Protein AF-A0AAW2MWG1-F1 (afdb_monomer_lite)

pLDDT: mean 70.39, std 18.16, range [27.97, 93.31]

Foldseek 3Di:
DDDDDDDDDDDDDDDPPPPDPPDPDVVNVVVVVVVVVVVCVVVVVVVVVVVVVVVVVVVVVVVVVVVVVLVPVVPDDPDDVPPQPKDKDWPAAWDPDADAQDKTAGPVRHFIKIFIARPVVRDGQQDDPQQWDKDFDFDFDPCLCDPVGPPDDPVSRVVRGDDDDPPDDDQKPDDRMDTHHRGMDGDDMIRGHDPDDDDPDDDDDDDDD

Secondary structure (DSSP, 8-state):
-------------------------HHHHHHHHHHHHHHHHHHHHHHHHHHHHHHHHHHHHHHHHHHHHHHHHS-S---------EEEEESSPBPSS--TTSEE-BGGGBPEEEEEEETTTTEE--SSGGGG-EEE---B-TTTTTTTTT---HHHHHHHB-PPPTT---SEES--EEE-BTTEEEE--EEE-----------------

Radius of gyration: 39.5 Å; chains: 1; bounding box: 108×41×131 Å

Sequence (209 aa):
MSQKRQQQEEGTPPLDDKRSRKSPCFSSTVLDVMTLQRLQNLVNPVLEPLIRRVVKEEMDLALRKYIISMKRNCGKDIQPPESRSLKLQFSNAISLPVFTGTRIEGEGCTSMEVALVDIPTGQVVSSGLGSSCKVEIVVLEGDFDGDDGDNWTLEEFRNNIVREREGKKPLLTGDAIFILKDGKEWWVMFHLRITQAGQEAVHSGWGLG

Structure (mmCIF, N/CA/C/O backbone):
data_AF-A0AAW2MWG1-F1
#
_entry.id   AF-A0AAW2MWG1-F1
#
loop_
_atom_site.group_PDB
_atom_site.id
_atom_site.type_symbol
_atom_site.label_atom_id
_atom_site.label_alt_id
_atom_site.label_comp_id
_atom_site.label_asym_id
_atom_site.label_entity_id
_atom_site.label_seq_id
_atom_site.pdbx_PDB_ins_code
_atom_site.Cartn_x
_atom_site.Cartn_y
_atom_site.Cartn_z
_atom_site.occupancy
_atom_site.B_iso_or_equiv
_atom_site.auth_seq_id
_atom_site.auth_comp_id
_atom_site.auth_asym_id
_atom_site.auth_atom_id
_atom_site.pdbx_PDB_model_num
ATOM 1 N N . MET A 1 1 ? 45.312 -22.770 113.306 1.00 35.50 1 MET A N 1
ATOM 2 C CA . MET A 1 1 ? 46.529 -22.096 112.792 1.00 35.50 1 MET A CA 1
ATOM 3 C C . MET A 1 1 ? 46.180 -20.654 112.445 1.00 35.50 1 MET A C 1
ATOM 5 O O . MET A 1 1 ? 44.999 -20.368 112.291 1.00 35.50 1 MET A O 1
ATOM 9 N N . SER A 1 2 ? 47.167 -19.759 112.380 1.00 44.72 2 SER A N 1
ATOM 10 C CA . SER A 1 2 ? 46.966 -18.299 112.332 1.00 44.72 2 SER A CA 1
ATOM 11 C C . SER A 1 2 ? 47.528 -17.684 111.050 1.00 44.72 2 SER A C 1
ATOM 13 O O . SER A 1 2 ? 48.623 -18.073 110.670 1.0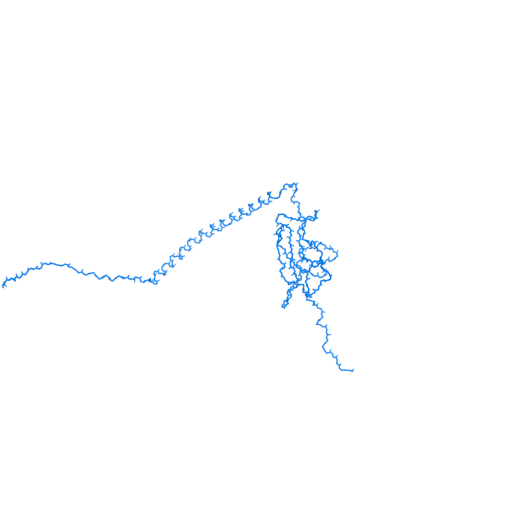0 44.72 2 SER A O 1
ATOM 15 N N . GLN A 1 3 ? 46.827 -16.701 110.464 1.00 44.12 3 GLN A N 1
ATOM 16 C CA . GLN A 1 3 ? 47.272 -15.628 109.532 1.00 44.12 3 GLN A CA 1
ATOM 17 C C . GLN A 1 3 ? 45.987 -14.978 108.953 1.00 44.12 3 GLN A C 1
ATOM 19 O O . GLN A 1 3 ? 45.075 -15.718 108.609 1.00 44.12 3 GLN A O 1
ATOM 24 N N . LYS A 1 4 ? 45.703 -13.664 108.884 1.00 42.69 4 LYS A N 1
ATOM 25 C CA . LYS A 1 4 ? 46.388 -12.357 109.077 1.00 42.69 4 LYS A CA 1
ATOM 26 C C . LYS A 1 4 ? 46.740 -11.569 107.787 1.00 42.69 4 LYS A C 1
ATOM 28 O O . LYS A 1 4 ? 47.898 -11.526 107.406 1.00 42.69 4 LYS A O 1
ATOM 33 N N . ARG A 1 5 ? 45.737 -10.792 107.321 1.00 43.16 5 ARG A N 1
ATOM 34 C CA . ARG A 1 5 ? 45.775 -9.404 106.764 1.00 43.16 5 ARG A CA 1
ATOM 35 C C . ARG A 1 5 ? 46.474 -9.074 105.415 1.00 43.16 5 ARG A C 1
ATOM 37 O O . ARG A 1 5 ? 47.663 -9.303 105.280 1.00 43.16 5 ARG A O 1
ATOM 44 N N . GLN A 1 6 ? 45.753 -8.246 104.624 1.00 45.44 6 GLN A N 1
ATOM 45 C CA . GLN A 1 6 ? 46.226 -7.121 103.762 1.00 45.44 6 GLN A CA 1
ATOM 46 C C . GLN A 1 6 ? 46.963 -7.481 102.435 1.00 45.44 6 GLN A C 1
ATOM 48 O O . GLN A 1 6 ? 47.622 -8.507 102.385 1.00 45.44 6 GLN A O 1
ATOM 53 N N . GLN A 1 7 ? 46.895 -6.709 101.326 1.00 40.97 7 GLN A N 1
ATOM 54 C CA . GLN A 1 7 ? 46.114 -5.490 100.981 1.00 40.97 7 GLN A CA 1
ATOM 55 C C . GLN A 1 7 ? 45.951 -5.276 99.442 1.00 40.97 7 GLN A C 1
ATOM 57 O O . GLN A 1 7 ? 46.549 -6.016 98.674 1.00 40.97 7 GLN A O 1
ATOM 62 N N . GLN A 1 8 ? 45.131 -4.266 99.078 1.00 38.12 8 GLN A N 1
ATOM 63 C CA . GLN A 1 8 ? 45.042 -3.357 97.890 1.00 38.12 8 GLN A CA 1
ATOM 64 C C . GLN A 1 8 ? 46.108 -3.423 96.762 1.00 38.12 8 GLN A C 1
ATOM 66 O O . GLN A 1 8 ? 47.226 -3.861 97.005 1.00 38.12 8 GLN A O 1
ATOM 71 N N . GLU A 1 9 ? 45.896 -2.939 95.522 1.00 39.66 9 GLU A N 1
ATOM 72 C CA . GLU A 1 9 ? 44.872 -2.072 94.846 1.00 39.66 9 GLU A CA 1
ATOM 73 C C . GLU A 1 9 ? 44.624 -2.651 93.405 1.00 39.66 9 GLU A C 1
ATOM 75 O O . GLU A 1 9 ? 45.158 -3.725 93.137 1.00 39.66 9 GLU A O 1
ATOM 80 N N . GLU A 1 10 ? 43.912 -2.148 92.375 1.00 33.28 10 GLU A N 1
ATOM 81 C CA . GLU A 1 10 ? 43.038 -1.003 91.967 1.00 33.28 10 GLU A CA 1
ATOM 82 C C . GLU A 1 10 ? 42.175 -1.540 90.775 1.00 33.28 10 GLU A C 1
ATOM 84 O O . GLU A 1 10 ? 42.267 -2.733 90.466 1.00 33.28 10 GLU A O 1
ATOM 89 N N . GLY A 1 11 ? 41.426 -0.719 90.019 1.00 32.09 11 GLY A N 1
ATOM 90 C CA . GLY A 1 11 ? 41.465 -0.905 88.557 1.00 32.09 11 GLY A CA 1
ATOM 91 C C . GLY A 1 11 ? 40.453 -0.248 87.602 1.00 32.09 11 GLY A C 1
ATOM 92 O O . GLY A 1 11 ? 40.403 -0.734 86.477 1.00 32.09 11 GLY A O 1
ATOM 93 N N . THR A 1 12 ? 39.706 0.819 87.938 1.00 38.06 12 THR A N 1
ATOM 94 C CA . THR A 1 12 ? 38.877 1.602 86.956 1.00 38.06 12 THR A CA 1
ATOM 95 C C . THR A 1 12 ? 37.657 0.853 86.283 1.00 38.06 12 THR A C 1
ATOM 97 O O . THR A 1 12 ? 37.633 -0.375 86.263 1.00 38.06 12 THR A O 1
ATOM 100 N N . PRO A 1 13 ? 36.568 1.522 85.790 1.00 49.59 13 PRO A N 1
ATOM 101 C CA . PRO A 1 13 ? 35.272 0.857 85.493 1.00 49.59 13 PRO A CA 1
ATOM 102 C C . PRO A 1 13 ? 34.840 0.833 83.983 1.00 49.59 13 PRO A C 1
ATOM 104 O O . PRO A 1 13 ? 35.701 0.708 83.117 1.00 49.59 13 PRO A O 1
ATOM 107 N N . PRO A 1 14 ? 33.532 0.772 83.621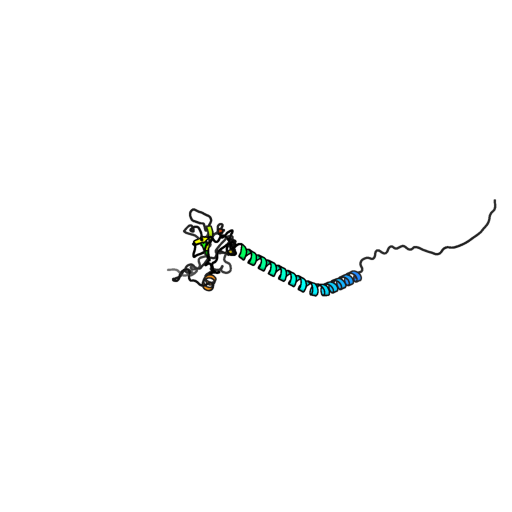 1.00 47.66 14 PRO A N 1
ATOM 108 C CA . PRO A 1 14 ? 32.886 -0.396 83.012 1.00 47.66 14 PRO A CA 1
ATOM 109 C C . PRO A 1 14 ? 32.715 -0.354 81.473 1.00 47.66 14 PRO A C 1
ATOM 111 O O . PRO A 1 14 ? 32.608 0.708 80.863 1.00 47.66 14 PRO A O 1
ATOM 114 N N . LEU A 1 15 ? 32.537 -1.530 80.853 1.00 39.16 15 LEU A N 1
ATOM 115 C CA . LEU A 1 15 ? 32.159 -1.677 79.437 1.00 39.16 15 LEU A CA 1
ATOM 116 C C . LEU A 1 15 ? 30.632 -1.852 79.263 1.00 39.16 15 LEU A C 1
ATOM 118 O O . LEU A 1 15 ? 30.125 -2.973 79.284 1.00 39.16 15 LEU A O 1
ATOM 122 N N . ASP A 1 16 ? 29.892 -0.753 79.063 1.00 48.72 16 ASP A N 1
ATOM 123 C CA . ASP A 1 16 ? 28.459 -0.774 78.686 1.00 48.72 16 ASP A CA 1
ATOM 124 C C . ASP A 1 16 ? 28.299 -0.904 77.157 1.00 48.72 16 ASP A C 1
ATOM 126 O O . ASP A 1 16 ? 27.984 0.064 76.461 1.00 48.72 16 ASP A O 1
ATOM 130 N N . ASP A 1 17 ? 28.547 -2.101 76.608 1.00 45.56 17 ASP A N 1
ATOM 131 C CA . ASP A 1 17 ? 28.474 -2.367 75.158 1.00 45.56 17 ASP A CA 1
ATOM 132 C C . ASP A 1 17 ? 27.023 -2.522 74.649 1.00 45.56 17 ASP A C 1
ATOM 134 O O . ASP A 1 17 ? 26.598 -3.545 74.095 1.00 45.56 17 ASP A O 1
ATOM 138 N N . LYS A 1 18 ? 26.219 -1.467 74.829 1.00 49.25 18 LYS A N 1
ATOM 139 C CA . LYS A 1 18 ? 24.928 -1.321 74.145 1.00 49.25 18 LYS A CA 1
ATOM 140 C C . LYS A 1 18 ? 25.160 -1.017 72.671 1.00 49.25 18 LYS A C 1
ATOM 142 O O . LYS A 1 18 ? 25.077 0.131 72.227 1.00 49.25 18 LYS A O 1
ATOM 147 N N . ARG A 1 19 ? 25.378 -2.087 71.903 1.00 52.12 19 ARG A N 1
ATOM 148 C CA . ARG A 1 19 ? 25.461 -2.122 70.436 1.00 52.12 19 ARG A CA 1
ATOM 149 C C . ARG A 1 19 ? 24.258 -1.433 69.778 1.00 52.12 19 ARG A C 1
ATOM 151 O O . ARG A 1 19 ? 23.264 -2.072 69.422 1.00 52.12 19 ARG A O 1
ATOM 158 N N . SER A 1 20 ? 24.355 -0.116 69.610 1.00 50.31 20 SER A N 1
ATOM 159 C CA . SER A 1 20 ? 23.287 0.727 69.079 1.00 50.31 20 SER A CA 1
ATOM 160 C C . SER A 1 20 ? 23.031 0.398 67.609 1.00 50.31 20 SER A C 1
ATOM 162 O O . SER A 1 20 ? 23.693 0.889 66.694 1.00 50.31 20 SER A O 1
ATOM 164 N N . ARG A 1 21 ? 22.024 -0.450 67.372 1.00 55.84 21 ARG A N 1
ATOM 165 C CA . ARG A 1 21 ? 21.414 -0.627 66.052 1.00 55.84 21 ARG A CA 1
ATOM 166 C C . ARG A 1 21 ? 20.760 0.699 65.676 1.00 55.84 21 ARG A C 1
ATOM 168 O O . ARG A 1 21 ? 19.605 0.935 66.018 1.00 55.84 21 ARG A O 1
ATOM 175 N N . LYS A 1 22 ? 21.519 1.574 65.014 1.00 51.06 22 LYS A N 1
ATOM 176 C CA . LYS A 1 22 ? 21.018 2.825 64.444 1.00 51.06 22 LYS A CA 1
ATOM 177 C C . LYS A 1 22 ? 19.965 2.474 63.394 1.00 51.06 22 LYS A C 1
ATOM 179 O O . LYS A 1 22 ? 20.298 2.187 62.248 1.00 51.06 22 LYS A O 1
ATOM 184 N N . SER A 1 23 ? 18.699 2.463 63.804 1.00 59.06 23 SER A N 1
ATOM 185 C CA . SER A 1 23 ? 17.569 2.515 62.882 1.00 59.06 23 SER A CA 1
ATOM 186 C C . SER A 1 23 ? 17.781 3.700 61.936 1.00 59.06 23 SER A C 1
ATOM 188 O O . SER A 1 23 ? 18.170 4.764 62.433 1.00 59.06 23 SER A O 1
ATOM 190 N N . PRO A 1 24 ? 17.539 3.563 60.619 1.00 53.94 24 PRO A N 1
ATOM 191 C CA . PRO A 1 24 ? 17.615 4.691 59.701 1.00 53.94 24 PRO A CA 1
ATOM 192 C C . PRO A 1 24 ? 16.720 5.820 60.212 1.00 53.94 24 PRO A C 1
ATOM 194 O O . PRO A 1 24 ? 15.498 5.695 60.247 1.00 53.94 24 PRO A O 1
ATOM 197 N N . CYS A 1 25 ? 17.334 6.903 60.687 1.00 58.91 25 CYS A N 1
ATOM 198 C CA . CYS A 1 25 ? 16.577 8.079 61.076 1.00 58.91 25 CYS A CA 1
ATOM 199 C C . CYS A 1 25 ? 15.972 8.670 59.804 1.00 58.91 25 CYS A C 1
ATOM 201 O O . CYS A 1 25 ? 16.682 8.799 58.805 1.00 58.91 25 CYS A O 1
ATOM 203 N N . PHE A 1 26 ? 14.706 9.089 59.849 1.00 59.12 26 PHE A N 1
ATOM 204 C CA . PHE A 1 26 ? 14.056 9.751 58.716 1.00 59.12 26 PHE A CA 1
ATOM 205 C C . PHE A 1 26 ? 14.875 10.945 58.194 1.00 59.12 26 PHE A C 1
ATOM 207 O O . PHE A 1 26 ? 14.886 11.186 56.992 1.00 59.12 26 PHE A O 1
ATOM 214 N N . SER A 1 27 ? 15.638 11.638 59.053 1.00 62.84 27 SER A N 1
ATOM 215 C CA . SER A 1 27 ? 16.554 12.700 58.616 1.00 62.84 27 SER A CA 1
ATOM 216 C C . SER A 1 27 ? 17.700 12.208 57.725 1.00 62.84 27 SER A C 1
ATOM 218 O O . SER A 1 27 ? 18.078 12.937 56.818 1.00 62.84 27 SER A O 1
ATOM 220 N N . SER A 1 28 ? 18.223 10.990 57.923 1.00 68.81 28 SER A N 1
ATOM 221 C CA . SER A 1 28 ? 19.227 10.401 57.022 1.00 68.81 28 SER A CA 1
ATOM 222 C C . SER A 1 28 ? 18.607 10.173 55.653 1.00 68.81 28 SER A C 1
ATOM 224 O O . SER A 1 28 ? 19.057 10.761 54.682 1.00 68.81 28 SER A O 1
ATOM 226 N N . THR A 1 29 ? 17.495 9.434 55.588 1.00 69.56 29 THR A N 1
ATOM 227 C CA . THR A 1 29 ? 16.820 9.128 54.319 1.00 69.56 29 THR A CA 1
ATOM 228 C C . THR A 1 29 ? 16.370 10.391 53.579 1.00 69.56 29 THR A C 1
ATOM 230 O O . THR A 1 29 ? 16.470 10.447 52.358 1.00 69.56 29 THR A O 1
ATOM 233 N N . VAL A 1 30 ? 15.927 11.434 54.291 1.00 71.75 30 VAL A N 1
ATOM 234 C CA . VAL A 1 30 ? 15.599 12.734 53.682 1.00 71.75 30 VAL A CA 1
ATOM 235 C C . VAL A 1 30 ? 16.853 13.447 53.159 1.00 71.75 30 VAL A C 1
ATOM 237 O O . VAL A 1 30 ? 16.817 13.959 52.044 1.00 71.75 30 VAL A O 1
ATOM 240 N N . LEU A 1 31 ? 17.974 13.449 53.890 1.00 77.75 31 LEU A N 1
ATOM 241 C CA . LEU A 1 31 ? 19.247 13.999 53.396 1.00 77.75 31 LEU A CA 1
ATOM 242 C C . LEU A 1 31 ? 19.785 13.216 52.185 1.00 77.75 31 LEU A C 1
ATOM 244 O O . LEU A 1 31 ? 20.267 13.825 51.228 1.00 77.75 31 LEU A O 1
ATOM 248 N N . ASP A 1 32 ? 19.650 11.891 52.185 1.00 74.62 32 ASP A N 1
ATOM 249 C CA . ASP A 1 32 ? 20.035 11.011 51.078 1.00 74.62 32 ASP A CA 1
ATOM 250 C C . ASP A 1 32 ? 19.161 11.279 49.835 1.00 74.62 32 ASP A C 1
ATOM 252 O O . ASP A 1 32 ? 19.679 11.450 48.733 1.00 74.62 32 ASP A O 1
ATOM 256 N N . VAL A 1 33 ? 17.843 11.452 49.996 1.00 74.81 33 VAL A N 1
ATOM 257 C CA . VAL A 1 33 ? 16.944 11.875 48.902 1.00 74.81 33 VAL A CA 1
ATOM 258 C C . VAL A 1 33 ? 17.286 13.284 48.404 1.00 74.81 33 VAL A C 1
ATOM 260 O O . VAL A 1 33 ? 17.373 13.499 47.196 1.00 74.81 33 VAL A O 1
ATOM 263 N N . MET A 1 34 ? 17.548 14.245 49.296 1.00 71.94 34 MET A N 1
ATOM 264 C CA . MET A 1 34 ? 17.914 15.615 48.904 1.00 71.94 34 MET A CA 1
ATOM 265 C C . MET A 1 34 ? 19.280 15.688 48.204 1.00 71.94 34 MET A C 1
ATOM 267 O O . MET A 1 34 ? 19.475 16.540 47.335 1.00 71.94 34 MET A O 1
ATOM 271 N N . THR A 1 35 ? 20.232 14.815 48.544 1.00 77.94 35 THR A N 1
ATOM 272 C CA . THR A 1 35 ? 21.527 14.729 47.847 1.00 77.94 35 THR A CA 1
ATOM 273 C C . THR A 1 35 ? 21.408 13.996 46.514 1.00 77.94 35 THR A C 1
ATOM 275 O O . THR A 1 35 ? 21.921 14.505 45.519 1.00 77.94 35 THR A O 1
ATOM 278 N N . LEU A 1 36 ? 20.649 12.898 46.435 1.00 75.38 36 LEU A N 1
ATOM 279 C CA . LEU A 1 36 ? 20.320 12.233 45.167 1.00 75.38 36 LEU A CA 1
ATOM 280 C C . LEU A 1 36 ? 19.594 13.172 44.195 1.00 75.38 36 LEU A C 1
ATOM 282 O O . LEU A 1 36 ? 19.956 13.227 43.023 1.00 75.38 36 LEU A O 1
ATOM 286 N N . GLN A 1 37 ? 18.631 13.965 44.668 1.00 75.81 37 GLN A N 1
ATOM 287 C CA . GLN A 1 37 ? 17.901 14.913 43.822 1.00 75.81 37 GLN A CA 1
ATOM 288 C C . GLN A 1 37 ? 18.784 16.095 43.376 1.00 75.81 37 GLN A C 1
ATOM 290 O O . GLN A 1 37 ? 18.673 16.554 42.240 1.00 75.81 37 GLN A O 1
ATOM 295 N N . ARG A 1 38 ? 19.737 16.544 44.210 1.00 72.44 38 ARG A N 1
ATOM 296 C CA . ARG A 1 38 ? 20.795 17.484 43.782 1.00 72.44 38 ARG A CA 1
ATOM 297 C C . ARG A 1 38 ? 21.697 16.875 42.706 1.00 72.44 38 ARG A C 1
ATOM 299 O O . ARG A 1 38 ? 22.005 17.558 41.736 1.00 72.44 38 ARG A O 1
ATOM 306 N N . LEU A 1 39 ? 22.091 15.608 42.848 1.00 75.06 39 LEU A N 1
ATOM 307 C CA . LEU A 1 39 ? 22.904 14.910 41.849 1.00 75.06 39 LEU A CA 1
ATOM 308 C C . LEU A 1 39 ? 22.140 14.719 40.533 1.00 75.06 39 LEU A C 1
ATOM 310 O O . LEU A 1 39 ? 22.693 15.027 39.484 1.00 75.06 39 LEU A O 1
ATOM 314 N N . GLN A 1 40 ? 20.863 14.327 40.565 1.00 72.81 40 GLN A N 1
ATOM 315 C CA . GLN A 1 40 ? 20.004 14.281 39.373 1.00 72.81 40 GLN A CA 1
ATOM 316 C C . GLN A 1 40 ? 19.929 15.648 38.677 1.00 72.81 40 GLN A C 1
ATOM 318 O O . GLN A 1 40 ? 20.148 15.731 37.471 1.00 72.81 40 GLN A O 1
ATOM 323 N N . ASN A 1 41 ? 19.722 16.733 39.429 1.00 74.00 41 ASN A N 1
ATOM 324 C CA . ASN A 1 41 ? 19.667 18.092 38.877 1.00 74.00 41 ASN A CA 1
ATOM 325 C C . ASN A 1 41 ? 21.002 18.586 38.281 1.00 74.00 41 ASN A C 1
ATOM 327 O O . ASN A 1 41 ? 20.988 19.527 37.492 1.00 74.00 41 ASN A O 1
ATOM 331 N N . LEU A 1 42 ? 22.140 17.973 38.628 1.00 71.50 42 LEU A N 1
ATOM 332 C CA . LEU A 1 42 ? 23.459 18.275 38.050 1.00 71.50 42 LEU A CA 1
ATOM 333 C C . LEU A 1 42 ? 23.823 17.341 36.886 1.00 71.50 42 LEU A C 1
ATOM 335 O O . LEU A 1 42 ? 24.437 17.772 35.914 1.00 71.50 42 LEU A O 1
ATOM 339 N N . VAL A 1 43 ? 23.443 16.066 36.974 1.00 72.00 43 VAL A N 1
ATOM 340 C CA . VAL A 1 43 ? 23.798 15.019 36.005 1.00 72.00 43 VAL A CA 1
ATOM 341 C C . VAL A 1 43 ? 22.861 15.033 34.796 1.00 72.00 43 VAL A C 1
ATOM 343 O O . VAL A 1 43 ? 23.335 14.941 33.666 1.00 72.00 43 VAL A O 1
ATOM 346 N N . ASN A 1 44 ? 21.552 15.216 34.994 1.00 71.62 44 ASN A N 1
ATOM 347 C CA . ASN A 1 44 ? 20.568 15.246 33.906 1.00 71.62 44 ASN A CA 1
ATOM 348 C C . ASN A 1 44 ? 20.869 16.313 32.827 1.00 71.62 44 ASN A C 1
ATOM 350 O O . ASN A 1 44 ? 20.914 15.933 31.658 1.00 71.62 44 ASN A O 1
ATOM 354 N N . PRO A 1 45 ? 21.146 17.600 33.146 1.00 80.06 45 PRO A N 1
ATOM 355 C CA . PRO A 1 45 ? 21.450 18.609 32.122 1.00 80.06 45 PRO A CA 1
ATOM 356 C C . PRO A 1 45 ? 22.809 18.415 31.427 1.00 80.06 45 PRO A C 1
ATOM 358 O O . PRO A 1 45 ? 23.078 19.086 30.434 1.00 80.06 45 PRO A O 1
ATOM 361 N N . VAL A 1 46 ? 23.666 17.511 31.916 1.00 77.69 46 VAL A N 1
ATOM 362 C CA . VAL A 1 46 ? 24.920 17.124 31.246 1.00 77.69 46 VAL A CA 1
ATOM 363 C C . VAL A 1 46 ? 24.711 15.875 30.387 1.00 77.69 46 VAL A C 1
ATOM 365 O O . VAL A 1 46 ? 25.196 15.821 29.258 1.00 77.69 46 VAL A O 1
ATOM 368 N N . LEU A 1 47 ? 23.960 14.884 30.877 1.00 75.81 47 LEU A N 1
ATOM 369 C CA . LEU A 1 47 ? 23.694 13.648 30.140 1.00 75.81 47 LEU A CA 1
ATOM 370 C C . LEU A 1 47 ? 22.639 13.808 29.039 1.00 75.81 47 LEU A C 1
ATOM 372 O O . LEU A 1 47 ? 22.824 13.215 27.982 1.00 75.81 47 LEU A O 1
ATOM 376 N N . GLU A 1 48 ? 21.572 14.596 29.221 1.00 81.75 48 GLU A N 1
ATOM 377 C CA . GLU A 1 48 ? 20.530 14.755 28.188 1.00 81.75 48 GLU A CA 1
ATOM 378 C C . GLU A 1 48 ? 21.105 15.299 26.865 1.00 81.75 48 GLU A C 1
ATOM 380 O O . GLU A 1 48 ? 20.892 14.649 25.838 1.00 81.75 48 GLU A O 1
ATOM 385 N N . PRO A 1 49 ? 21.918 16.380 26.835 1.00 82.44 49 PRO A N 1
ATOM 386 C CA . PRO A 1 49 ? 22.520 16.853 25.589 1.00 82.44 49 PRO A CA 1
ATOM 387 C C . PRO A 1 49 ? 23.495 15.845 24.969 1.00 82.44 49 PRO A C 1
ATOM 389 O O . PRO A 1 49 ? 23.552 15.736 23.745 1.00 82.44 49 PRO A O 1
ATOM 392 N N . LEU A 1 50 ? 24.243 15.091 25.784 1.00 83.38 50 LEU A N 1
ATOM 393 C CA . LEU A 1 50 ? 25.189 14.079 25.302 1.00 83.38 50 LEU A CA 1
ATOM 394 C C . LEU A 1 50 ? 24.469 12.862 24.706 1.00 83.38 50 LEU A C 1
ATOM 396 O O . LEU A 1 50 ? 24.797 12.449 23.597 1.00 83.38 50 LEU A O 1
ATOM 400 N N . ILE A 1 51 ? 23.447 12.334 25.384 1.00 82.56 51 ILE A N 1
ATOM 401 C CA . ILE A 1 51 ? 22.612 11.232 24.886 1.00 82.56 51 ILE A CA 1
ATOM 402 C C . ILE A 1 51 ? 21.888 11.671 23.612 1.00 82.56 51 ILE A C 1
ATOM 404 O O . ILE A 1 51 ? 21.955 10.980 22.600 1.00 82.56 51 ILE A O 1
ATOM 408 N N . ARG A 1 52 ? 21.258 12.851 23.617 1.00 83.06 52 ARG A N 1
ATOM 409 C CA . ARG A 1 52 ? 20.558 13.410 22.450 1.00 83.06 52 ARG A CA 1
ATOM 410 C C . ARG A 1 52 ? 21.494 13.638 21.261 1.00 83.06 52 ARG A C 1
ATOM 412 O O . ARG A 1 52 ? 21.074 13.457 20.119 1.00 83.06 52 ARG A O 1
ATOM 419 N N . ARG A 1 53 ? 22.755 13.998 21.519 1.00 84.38 53 ARG A N 1
ATOM 420 C CA . ARG A 1 53 ? 23.801 14.116 20.499 1.00 84.38 53 ARG A CA 1
ATOM 421 C C . ARG A 1 53 ? 24.206 12.757 19.936 1.00 84.38 53 ARG A C 1
ATOM 423 O O . ARG A 1 53 ? 24.123 12.591 18.726 1.00 84.38 53 ARG A O 1
ATOM 430 N N . VAL A 1 54 ? 24.574 11.796 20.785 1.00 84.62 54 VAL A N 1
ATOM 431 C CA . VAL A 1 54 ? 24.984 10.447 20.353 1.00 84.62 54 VAL A CA 1
ATOM 432 C C . VAL A 1 54 ? 23.850 9.745 19.608 1.00 84.62 54 VAL A C 1
ATOM 434 O O . VAL A 1 54 ? 24.076 9.234 18.520 1.00 84.62 54 VAL A O 1
ATOM 437 N N . VAL A 1 55 ? 22.614 9.792 20.116 1.00 87.94 55 VAL A N 1
ATOM 438 C CA . VAL A 1 55 ? 21.441 9.220 19.432 1.00 87.94 55 VAL A CA 1
ATOM 439 C C . VAL A 1 55 ? 21.222 9.870 18.065 1.00 87.94 55 VAL A C 1
ATOM 441 O O . VAL A 1 55 ? 20.934 9.159 17.105 1.00 87.94 55 VAL A O 1
ATOM 444 N N . LYS A 1 56 ? 21.399 11.193 17.933 1.00 84.19 56 LYS A N 1
ATOM 445 C CA . LYS A 1 56 ? 21.318 11.852 16.623 1.00 84.19 56 LYS A CA 1
ATOM 446 C C . LYS A 1 56 ? 22.465 11.432 15.701 1.00 84.19 56 LYS A C 1
ATOM 448 O O . LYS A 1 56 ? 22.206 11.124 14.545 1.00 84.19 56 LYS A O 1
ATOM 453 N N . GLU A 1 57 ? 23.705 11.439 16.179 1.00 87.44 57 GLU A N 1
ATOM 454 C CA . GLU A 1 57 ? 24.888 11.133 15.366 1.00 87.44 57 GLU A CA 1
ATOM 455 C C . GLU A 1 57 ? 24.882 9.658 14.909 1.00 87.44 57 GLU A C 1
ATOM 457 O O . GLU A 1 57 ? 25.115 9.396 13.729 1.00 87.44 57 GLU A O 1
ATOM 462 N N . GLU A 1 58 ? 24.481 8.715 15.769 1.00 83.75 58 GLU A N 1
ATOM 463 C CA . GLU A 1 58 ? 24.236 7.305 15.417 1.00 83.75 58 GLU A CA 1
ATOM 464 C C . GLU A 1 58 ? 23.047 7.129 14.459 1.00 83.75 58 GLU A C 1
ATOM 466 O O . GLU A 1 58 ? 23.133 6.346 13.514 1.00 83.75 58 GLU A O 1
ATOM 471 N N . MET A 1 59 ? 21.947 7.872 14.634 1.00 79.81 59 MET A N 1
ATOM 472 C CA . MET A 1 59 ? 20.802 7.819 13.714 1.00 79.81 59 MET A CA 1
ATOM 473 C C . MET A 1 59 ? 21.154 8.396 12.333 1.00 79.81 59 MET A C 1
ATOM 475 O O . MET A 1 59 ? 20.837 7.780 11.315 1.00 79.81 59 MET A O 1
ATOM 479 N N . ASP A 1 60 ? 21.864 9.525 12.276 1.00 84.12 60 ASP A N 1
ATOM 480 C CA . ASP A 1 60 ? 22.379 10.109 11.034 1.00 84.12 60 ASP A CA 1
ATOM 481 C C . ASP A 1 60 ? 23.389 9.155 10.363 1.00 84.12 60 ASP A C 1
ATOM 483 O O . ASP A 1 60 ? 23.378 9.012 9.137 1.00 84.12 60 ASP A O 1
ATOM 487 N N . LEU A 1 61 ? 24.234 8.455 11.132 1.00 81.06 61 LEU A N 1
ATOM 488 C CA . LEU A 1 61 ? 25.135 7.411 10.628 1.00 81.06 61 LEU A CA 1
ATOM 489 C C . LEU A 1 61 ? 24.377 6.183 10.110 1.00 81.06 61 LEU A C 1
ATOM 491 O O . LEU A 1 61 ? 24.718 5.679 9.038 1.00 81.06 61 LEU A O 1
ATOM 495 N N . ALA A 1 62 ? 23.338 5.725 10.808 1.00 83.69 62 ALA A N 1
ATOM 496 C CA . ALA A 1 62 ? 22.490 4.614 10.382 1.00 83.69 62 ALA A CA 1
ATOM 497 C C . ALA A 1 62 ? 21.746 4.947 9.081 1.00 83.69 62 ALA A C 1
ATOM 499 O O . ALA A 1 62 ? 21.792 4.158 8.136 1.00 83.69 62 ALA A O 1
ATOM 500 N N . LEU A 1 63 ? 21.155 6.143 8.980 1.00 81.94 63 LEU A N 1
ATOM 501 C CA . LEU A 1 63 ? 20.506 6.644 7.764 1.00 81.94 63 LEU A CA 1
ATOM 502 C C . LEU A 1 63 ? 21.504 6.787 6.605 1.00 81.94 63 LEU A C 1
ATOM 504 O O . LEU A 1 63 ? 21.238 6.308 5.502 1.00 81.94 63 LEU A O 1
ATOM 508 N N . ARG A 1 64 ? 22.694 7.358 6.841 1.00 78.00 64 ARG A N 1
ATOM 509 C CA . ARG A 1 64 ? 23.767 7.429 5.828 1.00 78.00 64 ARG A CA 1
ATOM 510 C C . ARG A 1 64 ? 24.204 6.038 5.374 1.00 78.00 64 ARG A C 1
ATOM 512 O O . ARG A 1 64 ? 24.322 5.807 4.175 1.00 78.00 64 ARG A O 1
ATOM 519 N N . LYS A 1 65 ? 24.414 5.101 6.302 1.00 81.38 65 LYS A N 1
ATOM 520 C CA . LYS A 1 65 ? 24.793 3.708 6.012 1.00 81.38 65 LYS A CA 1
ATOM 521 C C . LYS A 1 65 ? 23.698 2.985 5.225 1.00 81.38 65 LYS A C 1
ATOM 523 O O . LYS A 1 65 ? 24.024 2.269 4.283 1.00 81.38 65 LYS A O 1
ATOM 528 N N . TYR A 1 66 ? 22.429 3.223 5.550 1.00 72.50 66 TYR A N 1
ATOM 529 C CA . TYR A 1 66 ? 21.269 2.700 4.830 1.00 72.50 66 TYR A CA 1
ATOM 530 C C . TYR A 1 66 ? 21.203 3.232 3.390 1.00 72.50 66 TYR A C 1
ATOM 532 O O . TYR A 1 66 ? 21.177 2.438 2.452 1.00 72.50 66 TYR A O 1
ATOM 540 N N . ILE A 1 67 ? 21.307 4.551 3.189 1.00 72.38 67 ILE A N 1
ATOM 541 C CA . ILE A 1 67 ? 21.323 5.191 1.857 1.00 72.38 67 ILE A CA 1
ATOM 542 C C . ILE A 1 67 ? 22.545 4.745 1.030 1.00 72.38 67 ILE A C 1
ATOM 544 O O . ILE A 1 67 ? 22.432 4.462 -0.162 1.00 72.38 67 ILE A O 1
ATOM 548 N N . ILE A 1 68 ? 23.722 4.624 1.649 1.00 72.25 68 ILE A N 1
ATOM 549 C CA . ILE A 1 68 ? 24.942 4.139 0.983 1.00 72.25 68 ILE A CA 1
ATOM 550 C C . ILE A 1 68 ? 24.837 2.644 0.645 1.00 72.25 68 ILE A C 1
ATOM 552 O O . ILE A 1 68 ? 25.372 2.216 -0.379 1.00 72.25 68 ILE A O 1
ATOM 556 N N . SER A 1 69 ? 24.135 1.851 1.459 1.00 65.69 69 SER A N 1
ATOM 557 C CA . SER A 1 69 ? 23.817 0.461 1.124 1.00 65.69 69 SER A CA 1
ATOM 558 C C . SER A 1 69 ? 22.840 0.389 -0.050 1.00 65.69 69 SER A C 1
ATOM 560 O O . SER A 1 69 ? 23.097 -0.356 -0.993 1.00 65.69 69 SER A O 1
ATOM 562 N N . MET A 1 70 ? 21.789 1.217 -0.036 1.00 59.00 70 MET A N 1
ATOM 563 C CA . MET A 1 70 ? 20.803 1.358 -1.114 1.00 59.00 70 MET A CA 1
ATOM 564 C C . MET A 1 70 ? 21.460 1.734 -2.454 1.00 59.00 70 MET A C 1
ATOM 566 O O . MET A 1 70 ? 21.115 1.188 -3.497 1.00 59.00 70 MET A O 1
ATOM 570 N N . LYS A 1 71 ? 22.484 2.601 -2.427 1.00 58.81 71 LYS A N 1
ATOM 571 C CA . LYS A 1 71 ? 23.278 2.962 -3.617 1.00 58.81 71 LYS A CA 1
ATOM 572 C C . LYS A 1 71 ? 24.254 1.861 -4.088 1.00 58.81 71 LYS A C 1
ATOM 574 O O . LYS A 1 71 ? 24.827 1.974 -5.168 1.00 58.81 71 LYS A O 1
ATOM 579 N N . ARG A 1 72 ? 24.484 0.803 -3.300 1.00 58.25 72 ARG A N 1
ATOM 580 C CA . ARG A 1 72 ? 25.350 -0.331 -3.688 1.00 58.25 72 ARG A CA 1
ATOM 581 C C . ARG A 1 72 ? 24.584 -1.571 -4.134 1.00 58.25 72 ARG A C 1
ATOM 583 O O . ARG A 1 72 ? 25.149 -2.355 -4.890 1.00 58.25 72 ARG A O 1
ATOM 590 N N . ASN A 1 73 ? 23.342 -1.752 -3.688 1.00 53.47 73 ASN A N 1
ATOM 591 C CA . ASN A 1 73 ? 22.484 -2.853 -4.133 1.00 53.47 73 ASN A CA 1
ATOM 592 C C . ASN A 1 73 ? 21.528 -2.469 -5.282 1.00 53.47 73 ASN A C 1
ATOM 594 O O . ASN A 1 73 ? 20.986 -3.372 -5.913 1.00 53.47 73 ASN A O 1
ATOM 598 N N . CYS A 1 74 ? 21.437 -1.191 -5.681 1.00 50.75 74 CYS A N 1
ATOM 599 C CA . CYS A 1 74 ? 21.060 -0.835 -7.056 1.00 50.75 74 CYS A CA 1
ATOM 600 C C . CYS A 1 74 ? 22.203 -1.200 -8.033 1.00 50.75 74 CYS A C 1
ATOM 602 O O . CYS A 1 74 ? 23.046 -0.380 -8.406 1.00 50.75 74 CYS A O 1
ATOM 604 N N . GLY A 1 75 ? 22.291 -2.484 -8.382 1.00 48.69 75 GLY A N 1
ATOM 605 C CA . GLY A 1 75 ? 23.378 -3.026 -9.190 1.00 48.69 75 GLY A CA 1
ATOM 606 C C . GLY A 1 75 ? 23.334 -2.563 -10.647 1.00 48.69 75 GLY A C 1
ATOM 607 O O . GLY A 1 75 ? 22.442 -2.965 -11.379 1.00 48.69 75 GLY A O 1
ATOM 608 N N . LYS A 1 76 ? 24.353 -1.798 -11.065 1.00 49.38 76 LYS A N 1
ATOM 609 C CA . LYS A 1 76 ? 24.714 -1.508 -12.469 1.00 49.38 76 LYS A CA 1
ATOM 610 C C . LYS A 1 76 ? 23.535 -1.209 -13.412 1.00 49.38 76 LYS A C 1
ATOM 612 O O . LYS A 1 76 ? 23.390 -1.874 -14.433 1.00 49.38 76 LYS A O 1
ATOM 617 N N . ASP A 1 77 ? 22.806 -0.136 -13.142 1.00 45.09 77 ASP A N 1
ATOM 618 C CA . ASP A 1 77 ? 22.159 0.598 -14.228 1.00 45.09 77 ASP A CA 1
ATOM 619 C C . ASP A 1 77 ? 22.642 2.051 -14.219 1.00 45.09 77 ASP A C 1
ATOM 621 O O . ASP A 1 77 ? 22.803 2.651 -13.152 1.00 45.09 77 ASP A O 1
ATOM 625 N N . ILE A 1 78 ? 22.944 2.583 -15.404 1.00 49.56 78 ILE A N 1
ATOM 626 C CA . ILE A 1 78 ? 23.363 3.976 -15.610 1.00 49.56 78 ILE A CA 1
ATOM 627 C C . ILE A 1 78 ? 22.219 4.706 -16.311 1.00 49.56 78 ILE A C 1
ATOM 629 O O . ILE A 1 78 ? 22.390 5.316 -17.362 1.00 49.56 78 ILE A O 1
ATOM 633 N N . GLN A 1 79 ? 21.048 4.645 -15.683 1.00 47.12 79 GLN A N 1
ATOM 634 C CA . GLN A 1 79 ? 20.012 5.644 -15.885 1.00 47.12 79 GLN A CA 1
ATOM 635 C C . GLN A 1 79 ? 20.144 6.749 -14.829 1.00 47.12 79 GLN A C 1
ATOM 637 O O . GLN A 1 79 ? 20.672 6.513 -13.732 1.00 47.12 79 GLN A O 1
ATOM 642 N N . PRO A 1 80 ? 19.658 7.967 -15.119 1.00 44.84 80 PRO A N 1
ATOM 643 C CA . PRO A 1 80 ? 19.327 8.934 -14.081 1.00 44.84 80 PRO A CA 1
ATOM 644 C C . PRO A 1 80 ? 18.354 8.324 -13.052 1.00 44.84 80 PRO A C 1
ATOM 646 O O . PRO A 1 80 ? 17.752 7.276 -13.297 1.00 44.84 80 PRO A O 1
ATOM 649 N N . PRO A 1 81 ? 18.089 9.000 -11.920 1.00 53.28 81 PRO A N 1
ATOM 650 C CA . PRO A 1 81 ? 16.843 8.801 -11.194 1.00 53.28 81 PRO A CA 1
ATOM 651 C C . PRO A 1 81 ? 15.678 9.376 -12.020 1.00 53.28 81 PRO A C 1
ATOM 653 O O . PRO A 1 81 ? 15.030 10.339 -11.614 1.00 53.28 81 PRO A O 1
ATOM 656 N N . GLU A 1 82 ? 15.424 8.788 -13.191 1.00 48.72 82 GLU A N 1
ATOM 657 C CA . GLU A 1 82 ? 14.109 8.847 -13.812 1.00 48.72 82 GLU A CA 1
ATOM 658 C C . GLU A 1 82 ? 13.114 8.342 -12.768 1.00 48.72 82 GLU A C 1
ATOM 660 O O . GLU A 1 82 ? 13.354 7.331 -12.093 1.00 48.72 82 GLU A O 1
ATOM 665 N N . SER A 1 83 ? 12.041 9.101 -12.560 1.00 60.09 83 SER A N 1
ATOM 666 C CA . SER A 1 83 ? 11.064 8.821 -11.514 1.00 60.09 83 SER A CA 1
ATOM 667 C C . SER A 1 83 ? 10.298 7.554 -11.872 1.00 60.09 83 SER A C 1
ATOM 669 O O . SER A 1 83 ? 9.256 7.629 -12.525 1.00 60.09 83 SER A O 1
ATOM 671 N N . ARG A 1 84 ? 10.845 6.393 -11.468 1.00 66.19 84 ARG A N 1
ATOM 672 C CA . ARG A 1 84 ? 10.249 5.070 -11.695 1.00 66.19 84 ARG A CA 1
ATOM 673 C C . ARG A 1 84 ? 8.783 5.151 -11.324 1.00 66.19 84 ARG A C 1
ATOM 675 O O . ARG A 1 84 ? 8.439 5.389 -10.165 1.00 66.19 84 ARG A O 1
ATOM 682 N N . SER A 1 85 ? 7.941 5.054 -12.336 1.00 83.38 85 SER A N 1
ATOM 683 C CA . SER A 1 85 ? 6.518 5.291 -12.188 1.00 83.38 85 SER A CA 1
ATOM 684 C C . SER A 1 85 ? 5.934 3.980 -11.695 1.00 83.38 85 SER A C 1
ATOM 686 O O . SER A 1 85 ? 5.779 3.046 -12.470 1.00 83.38 85 SER A O 1
ATOM 688 N N . LEU A 1 86 ? 5.746 3.862 -10.381 1.00 87.62 86 LEU A N 1
ATOM 689 C CA . LEU A 1 86 ? 5.333 2.616 -9.741 1.00 87.62 86 LEU A CA 1
ATOM 690 C C . LEU A 1 86 ? 3.841 2.649 -9.417 1.00 87.62 86 LEU A C 1
ATOM 692 O O . LEU A 1 86 ? 3.350 3.651 -8.898 1.00 87.62 86 LEU A O 1
ATOM 696 N N . LYS A 1 87 ? 3.150 1.529 -9.633 1.00 89.81 87 LYS A N 1
ATOM 697 C CA . LYS A 1 87 ? 1.773 1.316 -9.168 1.00 89.81 87 LYS A CA 1
ATOM 698 C C . LYS A 1 87 ? 1.650 0.039 -8.349 1.00 89.81 87 LYS A C 1
ATOM 700 O O . LYS A 1 87 ? 2.403 -0.911 -8.548 1.00 89.81 87 LYS A O 1
ATOM 705 N N . LEU A 1 88 ? 0.670 0.004 -7.455 1.00 91.19 88 LEU A N 1
ATOM 706 C CA . LEU A 1 88 ? 0.177 -1.247 -6.886 1.00 91.19 88 LEU A CA 1
ATOM 707 C C . LEU A 1 88 ? -0.875 -1.827 -7.836 1.00 91.19 88 LEU A C 1
ATOM 709 O O . LEU A 1 88 ? -1.682 -1.085 -8.392 1.00 91.19 88 LEU A O 1
ATOM 713 N N . GLN A 1 89 ? -0.858 -3.140 -8.033 1.00 89.31 89 GLN A N 1
ATOM 714 C CA . GLN A 1 89 ? -1.794 -3.846 -8.903 1.00 89.31 89 GLN A CA 1
ATOM 715 C C . GLN A 1 89 ? -2.146 -5.210 -8.295 1.00 89.31 89 GLN A C 1
ATOM 717 O O . GLN A 1 89 ? -1.282 -5.884 -7.736 1.00 89.31 89 GLN A O 1
ATOM 722 N N . PHE A 1 90 ? -3.408 -5.629 -8.424 1.00 88.62 90 PHE A N 1
ATOM 723 C CA . PHE A 1 90 ? -3.812 -7.009 -8.151 1.00 88.62 90 PHE A CA 1
ATOM 724 C C . PHE A 1 90 ? -3.323 -7.926 -9.284 1.00 88.62 90 PHE A C 1
ATOM 726 O O . PHE A 1 90 ? -3.604 -7.655 -10.454 1.00 88.62 90 PHE A O 1
ATOM 733 N N . SER A 1 91 ? -2.595 -8.998 -8.958 1.00 88.00 91 SER A N 1
ATOM 734 C CA . SER A 1 91 ? -2.083 -9.951 -9.962 1.00 88.00 91 SER A CA 1
ATOM 735 C C . SER A 1 91 ? -3.191 -10.825 -10.562 1.00 88.00 91 SER A C 1
ATOM 737 O O . SER A 1 91 ? -3.062 -11.295 -11.690 1.00 88.00 91 SER A O 1
ATOM 739 N N . ASN A 1 92 ? -4.266 -11.062 -9.805 1.00 86.81 92 ASN A N 1
ATOM 740 C CA . ASN A 1 92 ? -5.433 -11.851 -10.193 1.00 86.81 92 ASN A CA 1
ATOM 741 C C . ASN A 1 92 ? -6.722 -11.016 -10.173 1.00 86.81 92 ASN A C 1
ATOM 743 O O . ASN A 1 92 ? -6.868 -10.081 -9.387 1.00 86.81 92 ASN A O 1
ATOM 747 N N . ALA A 1 93 ? -7.667 -11.371 -11.047 1.00 86.62 93 ALA A N 1
ATOM 748 C CA . ALA A 1 93 ? -8.988 -10.753 -11.095 1.00 86.62 93 ALA A CA 1
ATOM 749 C C . ALA A 1 93 ? -9.816 -11.112 -9.851 1.00 86.62 93 ALA A C 1
ATOM 751 O O . ALA A 1 93 ? -9.719 -12.226 -9.332 1.00 86.62 93 ALA A O 1
ATOM 752 N N . ILE A 1 94 ? -10.650 -10.175 -9.396 1.00 83.94 94 ILE A N 1
ATOM 753 C CA . ILE A 1 94 ? -11.599 -10.385 -8.294 1.00 83.94 94 ILE A CA 1
ATOM 754 C C . ILE A 1 94 ? -12.749 -11.278 -8.780 1.00 83.94 94 ILE A C 1
ATOM 756 O O . ILE A 1 94 ? -13.273 -11.083 -9.876 1.00 83.94 94 ILE A O 1
ATOM 760 N N . SER A 1 95 ? -13.172 -12.229 -7.948 1.00 83.69 95 SER A N 1
ATOM 761 C CA . SER A 1 95 ? -14.362 -13.049 -8.179 1.00 83.69 95 SER A CA 1
ATOM 762 C C . SER A 1 95 ? -15.626 -12.181 -8.128 1.00 83.69 95 SER A C 1
ATOM 764 O O . SER A 1 95 ? -15.922 -11.560 -7.105 1.00 83.69 95 SER A O 1
ATOM 766 N N . LEU A 1 96 ? -16.366 -12.111 -9.239 1.00 83.56 96 LEU A N 1
ATOM 767 C CA . LEU A 1 96 ? -17.593 -11.318 -9.371 1.00 83.56 96 LEU A CA 1
ATOM 768 C C . LEU A 1 96 ? -18.842 -12.218 -9.420 1.00 83.56 96 LEU A C 1
ATOM 770 O O . LEU A 1 96 ? -18.786 -13.298 -10.010 1.00 83.56 96 LEU A O 1
ATOM 774 N N . PRO A 1 97 ? -20.000 -11.764 -8.899 1.00 77.12 97 PRO A N 1
ATOM 775 C CA . PRO A 1 97 ? -20.233 -10.494 -8.199 1.00 77.12 97 PRO A CA 1
ATOM 776 C C . PRO A 1 97 ? -19.827 -10.528 -6.713 1.00 77.12 97 PRO A C 1
ATOM 778 O O . PRO A 1 97 ? -20.035 -11.522 -6.019 1.00 77.12 97 PRO A O 1
ATOM 781 N N . VAL A 1 98 ? -19.316 -9.404 -6.200 1.00 77.81 98 VAL A N 1
ATOM 782 C CA . VAL A 1 98 ? -19.018 -9.218 -4.767 1.00 77.81 98 VAL A CA 1
ATOM 783 C C . VAL A 1 98 ? -20.264 -8.705 -4.038 1.00 77.81 98 VAL A C 1
ATOM 785 O O . VAL A 1 98 ? -20.877 -7.732 -4.475 1.00 77.81 98 VAL A O 1
ATOM 788 N N . PHE A 1 99 ? -20.616 -9.306 -2.897 1.00 72.50 99 PHE A N 1
ATOM 789 C CA . PHE A 1 99 ? -21.763 -8.894 -2.081 1.00 72.50 99 PHE A CA 1
ATOM 790 C C . PHE A 1 99 ? -21.368 -8.406 -0.677 1.00 72.50 99 PHE A C 1
ATOM 792 O O . PHE A 1 99 ? -20.364 -8.807 -0.084 1.00 72.50 99 PHE A O 1
ATOM 799 N N . THR A 1 100 ? -22.229 -7.579 -0.082 1.00 73.94 100 THR A N 1
ATOM 800 C CA . THR A 1 100 ? -22.184 -7.277 1.355 1.00 73.94 100 THR A CA 1
ATOM 801 C C . THR A 1 100 ? -22.323 -8.557 2.179 1.00 73.94 100 THR A C 1
ATOM 803 O O . THR A 1 100 ? -23.264 -9.326 2.009 1.00 73.94 100 THR A O 1
ATOM 806 N N . G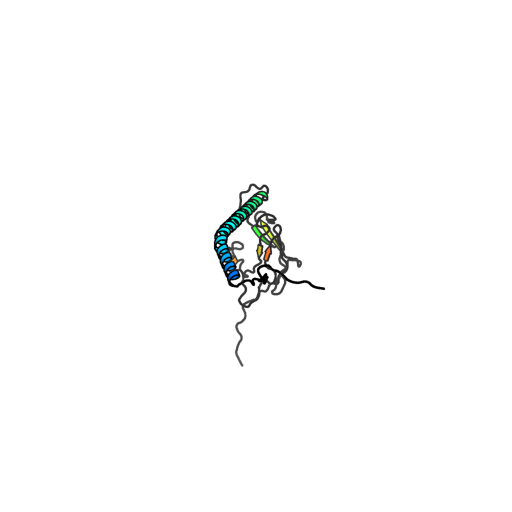LY A 1 101 ? -21.402 -8.757 3.118 1.00 70.31 101 GLY A N 1
ATOM 807 C CA . GLY A 1 101 ? -21.329 -9.933 3.978 1.00 70.31 101 GLY A CA 1
ATOM 808 C C . GLY A 1 101 ? -20.567 -11.115 3.374 1.00 70.31 101 GLY A C 1
ATOM 809 O O . GLY A 1 101 ? -20.321 -12.068 4.109 1.00 70.31 101 GLY A O 1
ATOM 810 N N . THR A 1 102 ? -20.159 -11.065 2.099 1.00 75.56 102 THR A N 1
ATOM 811 C CA . THR A 1 102 ? -19.363 -12.130 1.468 1.00 75.56 102 THR A CA 1
ATOM 812 C C . THR A 1 102 ? -17.873 -11.807 1.452 1.00 75.56 102 THR A C 1
ATOM 814 O O . THR A 1 102 ? -17.446 -10.679 1.713 1.00 75.56 102 THR A O 1
ATOM 817 N N . ARG A 1 103 ? -17.078 -12.836 1.160 1.00 78.69 103 ARG A N 1
ATOM 818 C CA . ARG A 1 103 ? -15.622 -12.777 1.131 1.00 78.69 103 ARG A CA 1
ATOM 819 C C . ARG A 1 103 ? -15.126 -12.217 -0.206 1.00 78.69 103 ARG A C 1
ATOM 821 O O . ARG A 1 103 ? -15.534 -12.723 -1.244 1.00 78.69 103 ARG A O 1
ATOM 828 N N . ILE A 1 104 ? -14.250 -11.213 -0.184 1.00 81.31 104 ILE A N 1
ATOM 829 C CA . ILE A 1 104 ? -13.477 -10.812 -1.366 1.00 81.31 104 ILE A CA 1
ATOM 830 C C . ILE A 1 104 ? -12.394 -11.870 -1.582 1.00 81.31 104 ILE A C 1
ATOM 832 O O . ILE A 1 104 ? -11.588 -12.138 -0.687 1.00 81.31 104 ILE A O 1
ATOM 836 N N . GLU A 1 105 ? -12.395 -12.461 -2.768 1.00 84.00 105 GLU A N 1
ATOM 837 C CA . GLU A 1 105 ? -11.469 -13.496 -3.214 1.00 84.00 105 GLU A CA 1
ATOM 838 C C . GLU A 1 105 ? -11.200 -13.331 -4.711 1.00 84.00 105 GLU A C 1
ATOM 840 O O . GLU A 1 105 ? -11.973 -12.684 -5.422 1.00 84.00 105 GLU A O 1
ATOM 845 N N . GLY A 1 106 ? -10.097 -13.901 -5.182 1.00 85.19 106 GLY A N 1
ATOM 846 C CA . GLY A 1 106 ? -9.762 -13.932 -6.596 1.00 85.19 106 GLY A CA 1
ATOM 847 C C . GLY A 1 106 ? -10.555 -14.997 -7.347 1.00 85.19 106 GLY A C 1
ATOM 848 O O . GLY A 1 106 ? -11.112 -15.927 -6.752 1.00 85.19 106 GLY A O 1
ATOM 849 N N . GLU A 1 107 ? -10.575 -14.881 -8.671 1.00 85.31 107 GLU A N 1
ATOM 850 C CA . GLU A 1 107 ? -11.171 -15.868 -9.573 1.00 85.31 107 GLU A CA 1
ATOM 851 C C . GLU A 1 107 ? -10.697 -17.299 -9.237 1.00 85.31 107 GLU A C 1
ATOM 853 O O . GLU A 1 107 ? -9.550 -17.524 -8.837 1.00 85.31 107 GLU A O 1
ATOM 858 N N . GLY A 1 108 ? -11.610 -18.272 -9.324 1.00 82.31 108 GLY A N 1
ATOM 859 C CA . GLY A 1 108 ? -11.353 -19.647 -8.877 1.00 82.31 108 GLY A CA 1
ATOM 860 C C . GLY A 1 108 ? -11.252 -19.818 -7.352 1.00 82.31 108 GLY A C 1
ATOM 861 O O . GLY A 1 108 ? -10.634 -20.779 -6.897 1.00 82.31 108 GLY A O 1
ATOM 862 N N . CYS A 1 109 ? -11.835 -18.901 -6.568 1.00 80.12 109 CYS A N 1
ATOM 863 C CA . CYS A 1 109 ? -11.781 -18.869 -5.097 1.00 80.12 109 CYS A CA 1
ATOM 864 C C . CYS A 1 109 ? -10.348 -18.737 -4.536 1.00 80.12 109 CYS A C 1
ATOM 866 O O . CYS A 1 109 ? -10.010 -19.318 -3.499 1.00 80.12 109 CYS A O 1
ATOM 868 N N . THR A 1 110 ? -9.490 -17.991 -5.237 1.00 84.56 110 THR A N 1
ATOM 869 C CA . THR A 1 110 ? -8.068 -17.820 -4.899 1.00 84.56 110 THR A CA 1
ATOM 870 C C . THR A 1 110 ? -7.832 -16.692 -3.885 1.00 84.56 110 THR A C 1
ATOM 872 O O . THR A 1 110 ? -8.661 -15.801 -3.706 1.00 84.56 110 THR A O 1
ATOM 875 N N . SER A 1 111 ? -6.689 -16.701 -3.192 1.00 84.25 111 SER A N 1
ATOM 876 C CA . SER A 1 111 ? -6.236 -15.522 -2.433 1.00 84.25 111 SER A CA 1
ATOM 877 C C . SER A 1 111 ? -5.864 -14.392 -3.396 1.00 84.25 111 SER A C 1
ATOM 879 O O . SER A 1 111 ? -5.316 -14.662 -4.463 1.00 84.25 111 SER A O 1
ATOM 881 N N . MET A 1 112 ? -6.099 -13.132 -3.024 1.00 85.75 112 MET A N 1
ATOM 882 C CA . MET A 1 112 ? -5.625 -11.992 -3.819 1.00 85.75 112 MET A CA 1
ATOM 883 C C . MET A 1 112 ? -4.106 -11.842 -3.660 1.00 85.75 112 MET A C 1
ATOM 885 O O . MET A 1 112 ? -3.611 -11.845 -2.532 1.00 85.75 112 MET A O 1
ATOM 889 N N . GLU A 1 113 ? -3.362 -11.663 -4.750 1.00 88.75 113 GLU A N 1
ATOM 890 C CA . GLU A 1 113 ? -1.975 -11.177 -4.691 1.00 88.75 113 GLU A CA 1
ATOM 891 C C . GLU A 1 113 ? -1.949 -9.696 -5.082 1.00 88.75 113 GLU A C 1
ATOM 893 O O . GLU A 1 113 ? -2.555 -9.305 -6.081 1.00 88.75 113 GLU A O 1
ATOM 898 N N . VAL A 1 114 ? -1.243 -8.872 -4.305 1.00 90.81 114 VAL A N 1
ATOM 899 C CA . VAL A 1 114 ? -0.945 -7.476 -4.659 1.00 90.81 114 VAL A CA 1
ATOM 900 C C . VAL A 1 114 ? 0.547 -7.350 -4.922 1.00 90.81 114 VAL A C 1
ATOM 902 O O . VAL A 1 114 ? 1.361 -7.732 -4.080 1.00 90.81 114 VAL A O 1
ATOM 905 N N . ALA A 1 115 ? 0.899 -6.782 -6.073 1.00 93.06 115 ALA A N 1
ATOM 906 C CA . ALA A 1 115 ? 2.269 -6.546 -6.500 1.00 93.06 115 ALA A CA 1
ATOM 907 C C . ALA A 1 115 ? 2.534 -5.054 -6.755 1.00 93.06 115 ALA A C 1
ATOM 909 O O . ALA A 1 115 ? 1.674 -4.321 -7.245 1.00 93.06 115 ALA A O 1
ATOM 910 N N . LEU A 1 116 ? 3.754 -4.614 -6.449 1.00 93.31 116 LEU A N 1
ATOM 911 C CA . LEU A 1 116 ? 4.301 -3.322 -6.851 1.00 93.31 116 LEU A CA 1
ATOM 912 C C . LEU A 1 116 ? 4.942 -3.471 -8.231 1.00 93.31 116 LEU A C 1
ATOM 914 O O . LEU A 1 116 ? 5.942 -4.174 -8.377 1.00 93.31 116 LEU A O 1
ATOM 918 N N . VAL A 1 117 ? 4.374 -2.807 -9.231 1.00 91.50 117 VAL A N 1
ATOM 919 C CA . VAL A 1 117 ? 4.756 -2.921 -10.641 1.00 91.50 117 VAL A CA 1
ATOM 920 C C . VAL A 1 117 ? 5.358 -1.607 -11.128 1.00 91.50 117 VAL A C 1
ATOM 922 O O . VAL A 1 117 ? 4.805 -0.533 -10.883 1.00 91.50 117 VAL A O 1
ATOM 925 N N . ASP A 1 118 ? 6.482 -1.689 -11.835 1.00 90.25 118 ASP A N 1
ATOM 926 C CA . ASP A 1 118 ? 7.056 -0.571 -12.582 1.00 90.25 118 ASP A CA 1
ATOM 927 C C . ASP A 1 118 ? 6.299 -0.392 -13.908 1.00 90.25 118 ASP A C 1
ATOM 929 O O . ASP A 1 118 ? 6.256 -1.300 -14.737 1.00 90.25 118 ASP A O 1
ATOM 933 N N . ILE A 1 119 ? 5.649 0.760 -14.091 1.00 86.69 119 ILE A N 1
ATOM 934 C CA . ILE A 1 119 ? 4.713 1.022 -15.197 1.00 86.69 119 ILE A CA 1
ATOM 935 C C . ILE A 1 119 ? 5.387 0.919 -16.580 1.00 86.69 119 ILE A C 1
ATOM 937 O O . ILE A 1 119 ? 4.791 0.278 -17.446 1.00 86.69 119 ILE A O 1
ATOM 941 N N . PRO A 1 120 ? 6.599 1.469 -16.825 1.00 86.81 120 PRO A N 1
ATOM 942 C CA . PRO A 1 120 ? 7.250 1.365 -18.134 1.00 86.81 120 PRO A CA 1
ATOM 943 C C . PRO A 1 120 ? 7.630 -0.064 -18.545 1.00 86.81 120 PRO A C 1
ATOM 945 O O . PRO A 1 120 ? 7.615 -0.376 -19.734 1.00 86.81 120 PRO A O 1
ATOM 948 N N . THR A 1 121 ? 7.988 -0.930 -17.589 1.00 87.81 121 THR A N 1
ATOM 949 C CA . THR A 1 121 ? 8.442 -2.305 -17.880 1.00 87.81 121 THR A CA 1
ATOM 950 C C . THR A 1 121 ? 7.373 -3.378 -17.673 1.00 87.81 121 THR A C 1
ATOM 952 O O . THR A 1 121 ? 7.522 -4.491 -18.181 1.00 87.81 121 THR A O 1
ATOM 955 N N . GLY A 1 122 ? 6.318 -3.082 -16.909 1.00 88.00 122 GLY A N 1
ATOM 956 C CA . GLY A 1 122 ? 5.316 -4.055 -16.468 1.00 88.00 122 GLY A CA 1
ATOM 957 C C . GLY A 1 122 ? 5.842 -5.091 -15.464 1.00 88.00 122 GLY A C 1
ATOM 958 O O . GLY A 1 122 ? 5.155 -6.077 -15.203 1.00 88.00 122 GLY A O 1
ATOM 959 N N . GLN A 1 123 ? 7.048 -4.912 -14.911 1.00 90.38 123 GLN A N 1
ATOM 960 C CA . GLN A 1 123 ? 7.697 -5.904 -14.045 1.00 90.38 123 GLN A CA 1
ATOM 961 C C . GLN A 1 123 ? 7.484 -5.620 -12.553 1.00 90.38 123 GLN A C 1
ATOM 963 O O . GLN A 1 123 ? 7.413 -4.470 -12.118 1.00 90.38 123 GLN A O 1
ATOM 968 N N . VAL A 1 124 ? 7.419 -6.689 -11.753 1.00 91.50 124 VAL A N 1
ATOM 969 C CA . VAL A 1 124 ? 7.313 -6.601 -10.289 1.00 91.50 124 VAL A CA 1
ATOM 970 C C . VAL A 1 124 ? 8.636 -6.109 -9.700 1.00 91.50 124 VAL A C 1
ATOM 972 O O . VAL A 1 124 ? 9.693 -6.706 -9.916 1.00 91.50 124 VAL A O 1
ATOM 975 N N . VAL A 1 125 ? 8.582 -5.033 -8.918 1.00 90.88 125 VAL A N 1
ATOM 976 C CA . VAL A 1 125 ? 9.752 -4.388 -8.310 1.00 90.88 125 VAL A CA 1
ATOM 977 C C . VAL A 1 125 ? 10.178 -5.159 -7.065 1.00 90.88 125 VAL A C 1
ATOM 979 O O . VAL A 1 125 ? 9.837 -4.803 -5.937 1.00 90.88 125 VAL A O 1
ATOM 982 N N . SER A 1 126 ? 10.951 -6.224 -7.269 1.00 90.69 126 SER A N 1
ATOM 983 C CA . SER A 1 126 ? 11.342 -7.142 -6.194 1.00 90.69 126 SER A CA 1
ATOM 984 C C . SER A 1 126 ? 12.479 -6.653 -5.289 1.00 90.69 126 SER A C 1
ATOM 986 O O . SER A 1 126 ? 12.937 -7.399 -4.428 1.00 90.69 126 SER A O 1
ATOM 988 N N . SER A 1 127 ? 12.982 -5.428 -5.478 1.00 83.75 127 SER A N 1
ATOM 989 C CA . SER A 1 127 ? 14.054 -4.869 -4.644 1.00 83.75 127 SER A CA 1
ATOM 990 C C . SER A 1 127 ? 14.039 -3.337 -4.552 1.00 83.75 127 SER A C 1
ATOM 992 O O . SER A 1 127 ? 13.583 -2.631 -5.453 1.00 83.75 127 SER A O 1
ATOM 994 N N . GLY A 1 128 ? 14.587 -2.814 -3.451 1.00 81.12 128 GLY A N 1
ATOM 995 C CA . GLY A 1 128 ? 14.667 -1.381 -3.149 1.00 81.12 128 GLY A CA 1
ATOM 996 C C . GLY A 1 128 ? 13.654 -0.941 -2.088 1.00 81.12 128 GLY A C 1
ATOM 997 O O . GLY A 1 128 ? 12.963 -1.759 -1.496 1.00 81.12 128 GLY A O 1
ATOM 998 N N . LEU A 1 129 ? 13.559 0.366 -1.823 1.00 73.75 129 LEU A N 1
ATOM 999 C CA . LEU A 1 129 ? 12.704 0.889 -0.744 1.00 73.75 129 LEU A CA 1
ATOM 1000 C C . LEU A 1 129 ? 11.209 0.556 -0.931 1.00 73.75 129 LEU A C 1
ATOM 1002 O O . LEU A 1 129 ? 10.499 0.351 0.047 1.00 73.75 129 LEU A O 1
ATOM 1006 N N . GLY A 1 130 ? 10.740 0.486 -2.181 1.00 79.69 130 GLY A N 1
ATOM 1007 C CA . GLY A 1 130 ? 9.347 0.164 -2.498 1.00 79.69 130 GLY A CA 1
ATOM 1008 C C . GLY A 1 130 ? 8.981 -1.308 -2.286 1.00 79.69 130 GLY A C 1
ATOM 1009 O O . GLY A 1 130 ? 7.846 -1.592 -1.920 1.00 79.69 130 GLY A O 1
ATOM 1010 N N . SER A 1 131 ? 9.925 -2.247 -2.443 1.00 87.81 131 SER A N 1
ATOM 1011 C CA . SER A 1 131 ? 9.628 -3.691 -2.446 1.00 87.81 131 SER A CA 1
ATOM 1012 C C . SER A 1 131 ? 9.182 -4.251 -1.088 1.00 87.81 131 SER A C 1
ATOM 1014 O O . SER A 1 131 ? 8.789 -5.413 -1.006 1.00 87.81 131 SER A O 1
ATOM 1016 N N . SER A 1 132 ? 9.229 -3.422 -0.040 1.00 91.00 132 SER A N 1
ATOM 1017 C CA . SER A 1 132 ? 8.678 -3.692 1.291 1.00 91.00 132 SER A CA 1
ATOM 1018 C C . SER A 1 132 ? 7.909 -2.497 1.861 1.00 91.00 132 SER A C 1
ATOM 1020 O O . SER A 1 132 ? 8.014 -2.183 3.048 1.00 91.00 132 SER A O 1
ATOM 1022 N N . CYS A 1 133 ? 7.144 -1.796 1.018 1.00 88.12 133 CYS A N 1
ATOM 1023 C CA . CYS A 1 133 ? 6.236 -0.753 1.485 1.00 88.12 133 CYS A CA 1
ATOM 1024 C C . CYS A 1 133 ? 5.057 -1.332 2.294 1.00 88.12 133 CYS A C 1
ATOM 1026 O O . CYS A 1 133 ? 4.666 -2.491 2.128 1.00 88.12 133 CYS A O 1
ATOM 1028 N N . LYS A 1 134 ? 4.484 -0.498 3.174 1.00 91.50 134 LYS A N 1
ATOM 1029 C CA . LYS A 1 134 ? 3.191 -0.750 3.822 1.00 91.50 134 LYS A CA 1
ATOM 1030 C C . LYS A 1 134 ? 2.081 -0.423 2.819 1.00 91.50 134 LYS A C 1
ATOM 1032 O O . LYS A 1 134 ? 2.046 0.694 2.306 1.00 91.50 134 LYS A O 1
ATOM 1037 N N . VAL A 1 135 ? 1.176 -1.367 2.592 1.00 90.25 135 VAL A N 1
ATOM 1038 C CA . VAL A 1 135 ? -0.024 -1.225 1.757 1.00 90.25 135 VAL A CA 1
ATOM 1039 C C . VAL A 1 135 ? -1.262 -1.219 2.654 1.00 90.25 135 VAL A C 1
ATOM 1041 O O . VAL A 1 135 ? -1.263 -1.827 3.725 1.00 90.25 135 VAL A O 1
ATOM 1044 N N . GLU A 1 136 ? -2.303 -0.510 2.229 1.00 88.56 136 GLU A N 1
ATOM 1045 C CA . GLU A 1 136 ? -3.586 -0.397 2.921 1.00 88.56 136 GLU A CA 1
ATOM 1046 C C . GLU A 1 136 ? -4.713 -0.443 1.882 1.00 88.56 136 GLU A C 1
ATOM 1048 O O . GLU A 1 136 ? -4.674 0.302 0.901 1.00 88.56 136 GLU A O 1
ATOM 1053 N N . ILE A 1 137 ? -5.683 -1.342 2.063 1.00 86.31 137 ILE A N 1
ATOM 1054 C CA . ILE A 1 137 ? -6.842 -1.473 1.170 1.00 86.31 137 ILE A CA 1
ATOM 1055 C C . ILE A 1 137 ? -7.969 -0.579 1.686 1.00 86.31 137 ILE A C 1
ATOM 1057 O O . ILE A 1 137 ? -8.434 -0.739 2.814 1.00 86.31 137 ILE A O 1
ATOM 1061 N N . VAL A 1 138 ? -8.415 0.347 0.840 1.00 85.56 138 VAL A N 1
ATOM 1062 C CA . VAL A 1 138 ? -9.483 1.314 1.129 1.00 85.56 138 VAL A CA 1
ATOM 1063 C C . VAL A 1 138 ? -10.695 1.073 0.229 1.00 85.56 138 VAL A C 1
ATOM 1065 O O . VAL A 1 138 ? -10.576 0.475 -0.838 1.00 85.56 138 VAL A O 1
ATOM 1068 N N . VAL A 1 139 ? -11.867 1.546 0.659 1.00 84.25 139 VAL A N 1
ATOM 1069 C CA . VAL A 1 139 ? -13.077 1.609 -0.176 1.00 84.25 139 VAL A CA 1
ATOM 1070 C C . VAL A 1 139 ? -13.198 3.026 -0.724 1.00 84.25 139 VAL A C 1
ATOM 1072 O O . VAL A 1 139 ? -13.070 3.978 0.045 1.00 84.25 139 VAL A O 1
ATOM 1075 N N . LEU A 1 140 ? -13.447 3.156 -2.024 1.00 85.75 140 LEU A N 1
ATOM 1076 C CA . LEU A 1 140 ? -13.723 4.425 -2.703 1.00 85.75 140 LEU A CA 1
ATOM 1077 C C . LEU A 1 140 ? -15.218 4.517 -3.047 1.00 85.75 140 LEU A C 1
ATOM 1079 O O . LEU A 1 140 ? -15.924 3.504 -2.992 1.00 85.75 140 LEU A O 1
ATOM 1083 N N . GLU A 1 141 ? -15.719 5.720 -3.328 1.00 84.19 141 GLU A N 1
ATOM 1084 C CA . GLU A 1 141 ? -17.112 5.907 -3.753 1.00 84.19 141 GLU A CA 1
ATOM 1085 C C . GLU A 1 141 ? -17.347 5.312 -5.159 1.00 84.19 141 GLU A C 1
ATOM 1087 O O . GLU A 1 141 ? -16.406 5.085 -5.920 1.00 84.19 141 GLU A O 1
ATOM 1092 N N . GLY A 1 142 ? -18.593 4.930 -5.459 1.00 76.44 142 GLY A N 1
ATOM 1093 C CA . GLY A 1 142 ? -18.918 4.012 -6.565 1.00 76.44 142 GLY A CA 1
ATOM 1094 C C . GLY A 1 142 ? -18.851 4.607 -7.976 1.00 76.44 142 GLY A C 1
ATOM 1095 O O . GLY A 1 142 ? -19.100 3.885 -8.936 1.00 76.44 142 GLY A O 1
ATOM 1096 N N . ASP A 1 143 ? -18.565 5.901 -8.066 1.00 76.19 143 ASP A N 1
ATOM 1097 C CA . ASP A 1 143 ? -18.441 6.747 -9.254 1.00 76.19 143 ASP A CA 1
ATOM 1098 C C . ASP A 1 143 ? -17.076 7.475 -9.306 1.00 76.19 143 ASP A C 1
ATOM 1100 O O . ASP A 1 143 ? -16.888 8.414 -10.080 1.00 76.19 143 ASP A O 1
ATOM 1104 N N . PHE A 1 144 ? -16.109 7.036 -8.486 1.00 78.69 144 PHE A N 1
ATOM 1105 C CA . PHE A 1 144 ? -14.773 7.634 -8.367 1.00 78.69 144 PHE A CA 1
ATOM 1106 C C . PHE A 1 144 ? -13.944 7.615 -9.665 1.00 78.69 144 PHE A C 1
ATOM 1108 O O . PHE A 1 144 ? -13.064 8.456 -9.836 1.00 78.69 144 PHE A O 1
ATOM 1115 N N . ASP A 1 145 ? -14.187 6.660 -10.562 1.00 67.69 145 ASP A N 1
ATOM 1116 C CA . ASP A 1 145 ? -13.417 6.451 -11.793 1.00 67.69 145 ASP A CA 1
ATOM 1117 C C . ASP A 1 145 ? -13.678 7.502 -12.893 1.00 67.69 145 ASP A C 1
ATOM 1119 O O . ASP A 1 145 ? -12.804 7.724 -13.736 1.00 67.69 145 ASP A O 1
ATOM 1123 N N . GLY A 1 146 ? -14.803 8.227 -12.821 1.00 60.16 146 GLY A N 1
ATOM 1124 C CA . GLY A 1 146 ? -15.056 9.458 -13.583 1.00 60.16 146 GLY A CA 1
ATOM 1125 C C . GLY A 1 146 ? -14.987 9.338 -15.117 1.00 60.16 146 GLY A C 1
ATOM 1126 O O . GLY A 1 146 ? -15.124 8.260 -15.687 1.00 60.16 146 GLY A O 1
ATOM 1127 N N . ASP A 1 147 ? -14.787 10.480 -15.791 1.00 57.38 147 ASP A N 1
ATOM 1128 C CA . ASP A 1 147 ? -14.545 10.562 -17.250 1.00 57.38 147 ASP A CA 1
ATOM 1129 C C . ASP A 1 147 ? -13.033 10.605 -17.595 1.00 57.38 147 ASP A C 1
ATOM 1131 O O . ASP A 1 147 ? -12.640 10.275 -18.714 1.00 57.38 147 ASP A O 1
ATOM 1135 N N . ASP A 1 148 ? -12.171 10.995 -16.642 1.00 56.75 148 ASP A N 1
ATOM 1136 C CA . ASP A 1 148 ? -10.718 11.193 -16.832 1.00 56.75 148 ASP A CA 1
ATOM 1137 C C . ASP A 1 148 ? -9.849 9.975 -16.420 1.00 56.75 148 ASP A C 1
ATOM 1139 O O . ASP A 1 148 ? -8.634 9.966 -16.653 1.00 56.75 148 ASP A O 1
ATOM 1143 N N . GLY A 1 149 ? -10.438 8.930 -15.822 1.00 64.44 149 GLY A N 1
ATOM 1144 C CA . GLY A 1 149 ? -9.758 7.676 -15.466 1.00 64.44 149 GLY A CA 1
ATOM 1145 C C . GLY A 1 149 ? -8.676 7.813 -14.381 1.00 64.44 149 GLY A C 1
ATOM 1146 O O . GLY A 1 149 ? -8.862 8.482 -13.370 1.00 64.44 149 GLY A O 1
ATOM 1147 N N . ASP A 1 150 ? -7.515 7.175 -14.584 1.00 67.19 150 ASP A N 1
ATOM 1148 C CA . ASP A 1 150 ? -6.390 7.107 -13.621 1.00 67.19 150 ASP A CA 1
ATOM 1149 C C . ASP A 1 150 ? -5.716 8.470 -13.294 1.00 67.19 150 ASP A C 1
ATOM 1151 O O . ASP A 1 150 ? -4.715 8.512 -12.578 1.00 67.19 150 ASP A O 1
ATOM 1155 N N . ASN A 1 151 ? -6.222 9.596 -13.810 1.00 73.94 151 ASN A N 1
ATOM 1156 C CA . ASN A 1 151 ? -5.610 10.929 -13.706 1.00 73.94 151 ASN A CA 1
ATOM 1157 C C . ASN A 1 151 ? -6.066 11.750 -12.471 1.00 73.94 151 ASN A C 1
ATOM 1159 O O . ASN A 1 151 ? -6.019 12.981 -12.481 1.00 73.94 151 ASN A O 1
ATOM 1163 N N . TRP A 1 152 ? -6.507 11.084 -11.403 1.00 85.00 152 TRP A N 1
ATOM 1164 C CA . TRP A 1 152 ? -6.948 11.714 -10.150 1.00 85.00 152 TRP A CA 1
ATOM 1165 C C . TRP A 1 152 ? -5.782 12.234 -9.292 1.00 85.00 152 TRP A C 1
ATOM 1167 O O . TRP A 1 152 ? -4.687 11.664 -9.250 1.00 85.00 152 TRP A O 1
ATOM 1177 N N . THR A 1 153 ? -6.015 13.304 -8.530 1.00 84.25 153 THR A N 1
ATOM 1178 C CA . THR A 1 153 ? -5.037 13.813 -7.558 1.00 84.25 153 THR A CA 1
ATOM 1179 C C . THR A 1 153 ? -5.070 13.042 -6.235 1.00 84.25 153 THR A C 1
ATOM 1181 O O . THR A 1 153 ? -6.058 12.417 -5.844 1.00 84.25 153 THR A O 1
ATOM 1184 N N . LEU A 1 154 ? -3.978 13.142 -5.466 1.00 83.94 154 LEU A N 1
ATOM 1185 C CA . LEU A 1 154 ? -3.900 12.583 -4.111 1.00 83.94 154 LEU A CA 1
ATOM 1186 C C . LEU A 1 154 ? -4.954 13.179 -3.155 1.00 83.94 154 LEU A C 1
ATOM 1188 O O . LEU A 1 154 ? -5.275 12.556 -2.143 1.00 83.94 154 LEU A O 1
ATOM 1192 N N . GLU A 1 155 ? -5.476 14.375 -3.435 1.00 86.50 155 GLU A N 1
ATOM 1193 C CA . GLU A 1 155 ? -6.540 14.982 -2.633 1.00 86.50 155 GLU A CA 1
ATOM 1194 C C . GLU A 1 155 ? -7.914 14.416 -3.014 1.00 86.50 155 GLU A C 1
ATOM 1196 O O . GLU A 1 155 ? -8.633 13.963 -2.123 1.00 86.50 155 GLU A O 1
ATOM 1201 N N . GLU A 1 156 ? -8.231 14.309 -4.311 1.00 85.38 156 GLU A N 1
ATOM 1202 C CA . GLU A 1 156 ? -9.441 13.620 -4.790 1.00 85.38 156 GLU A CA 1
ATOM 1203 C C . GLU A 1 156 ? -9.523 12.186 -4.258 1.00 85.38 156 GLU A C 1
ATOM 1205 O O . GLU A 1 156 ? -10.529 11.822 -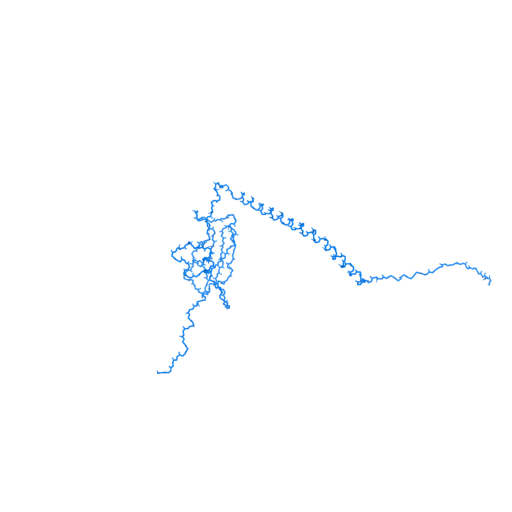3.646 1.00 85.38 156 GLU A O 1
ATOM 1210 N N . PHE A 1 157 ? -8.454 11.394 -4.391 1.00 86.62 157 PHE A N 1
ATOM 1211 C CA . PHE A 1 157 ? -8.409 10.029 -3.855 1.00 86.62 157 PHE A CA 1
ATOM 1212 C C . PHE A 1 157 ? -8.733 9.996 -2.355 1.00 86.62 157 PHE A C 1
ATOM 1214 O O . PHE A 1 157 ? -9.577 9.225 -1.908 1.00 86.62 157 PHE A O 1
ATOM 1221 N N . ARG A 1 158 ? -8.099 10.864 -1.553 1.00 87.12 158 ARG A N 1
ATOM 1222 C CA . ARG A 1 158 ? -8.251 10.868 -0.083 1.00 87.12 158 ARG A CA 1
ATOM 1223 C C . ARG A 1 158 ? -9.590 11.417 0.408 1.00 87.12 158 ARG A C 1
ATOM 1225 O O . ARG A 1 158 ? -9.969 11.116 1.548 1.00 87.12 158 ARG A O 1
ATOM 1232 N N . ASN A 1 159 ? -10.275 12.197 -0.422 1.00 87.12 159 ASN A N 1
ATOM 1233 C CA . ASN A 1 159 ? -11.622 12.698 -0.165 1.00 87.12 159 ASN A CA 1
ATOM 1234 C C . ASN A 1 159 ? -12.689 11.649 -0.518 1.00 87.12 159 ASN A C 1
ATOM 1236 O O . ASN A 1 159 ? -13.649 11.512 0.234 1.00 87.12 159 ASN A O 1
ATOM 1240 N N . ASN A 1 160 ? -12.467 10.851 -1.569 1.00 87.50 160 ASN A N 1
ATOM 1241 C CA . ASN A 1 160 ? -13.365 9.770 -1.995 1.00 87.50 160 ASN A CA 1
ATOM 1242 C C . ASN A 1 160 ? -13.198 8.447 -1.217 1.00 87.50 160 ASN A C 1
ATOM 1244 O O . ASN A 1 160 ? -13.966 7.512 -1.437 1.00 87.50 160 ASN A O 1
ATOM 1248 N N . ILE A 1 161 ? -12.241 8.339 -0.281 1.00 87.00 161 ILE A N 1
ATOM 1249 C CA . ILE A 1 161 ? -12.181 7.204 0.659 1.00 87.00 161 ILE A CA 1
ATOM 1250 C C . ILE A 1 161 ? -13.438 7.207 1.536 1.00 87.00 161 ILE A C 1
ATOM 1252 O O . ILE A 1 161 ? -13.599 8.071 2.406 1.00 87.00 161 ILE A O 1
ATOM 1256 N N . VAL A 1 162 ? -14.293 6.197 1.367 1.00 84.69 162 VAL A N 1
ATOM 1257 C CA . VAL A 1 162 ? -15.557 6.066 2.097 1.00 84.69 162 VAL A CA 1
ATOM 1258 C C . VAL A 1 162 ? -15.271 5.694 3.549 1.00 84.69 162 VAL A C 1
ATOM 1260 O O . VAL A 1 162 ? -14.876 4.572 3.874 1.00 84.69 162 VAL A O 1
ATOM 1263 N N . ARG A 1 163 ? -15.472 6.659 4.446 1.00 78.88 163 ARG A N 1
ATOM 1264 C CA . ARG A 1 163 ? -15.207 6.503 5.882 1.00 78.88 163 ARG A CA 1
ATOM 1265 C C . ARG A 1 163 ? -16.389 5.879 6.611 1.00 78.88 163 ARG A C 1
ATOM 1267 O O . ARG A 1 163 ? -17.549 6.033 6.224 1.00 78.88 163 ARG A O 1
ATOM 1274 N N . GLU A 1 164 ? -16.090 5.223 7.726 1.00 72.19 164 GLU A N 1
ATOM 1275 C CA . GLU A 1 164 ? -17.110 4.777 8.671 1.00 72.19 164 GLU A CA 1
ATOM 1276 C C . GLU A 1 164 ? -17.918 5.971 9.191 1.00 72.19 164 GLU A C 1
ATOM 1278 O O . GLU A 1 164 ? -17.361 6.982 9.622 1.00 72.19 164 GLU A O 1
ATOM 1283 N N . ARG A 1 165 ? -19.249 5.850 9.157 1.00 67.50 165 ARG A N 1
ATOM 1284 C CA . ARG A 1 165 ? -20.150 6.812 9.803 1.00 67.50 165 ARG A CA 1
ATOM 1285 C C . ARG A 1 165 ? -20.244 6.482 11.290 1.00 67.50 165 ARG A C 1
ATOM 1287 O O . ARG A 1 165 ? -20.247 5.307 11.656 1.00 67.50 165 ARG A O 1
ATOM 1294 N N . GLU A 1 166 ? -20.355 7.506 12.129 1.00 67.81 166 GLU A N 1
ATOM 1295 C CA . GLU A 1 166 ? -20.413 7.358 13.586 1.00 67.81 166 GLU A CA 1
ATOM 1296 C C . GLU A 1 166 ? -21.487 6.334 14.012 1.00 67.81 166 GLU A C 1
ATOM 1298 O O . GLU A 1 166 ? -22.617 6.344 13.521 1.00 67.81 166 GLU A O 1
ATOM 1303 N N . GLY A 1 167 ? -21.104 5.383 14.871 1.00 66.19 167 GLY A N 1
ATOM 1304 C CA . GLY A 1 167 ? -21.965 4.280 15.317 1.00 66.19 167 GLY A CA 1
ATOM 1305 C C . GLY A 1 167 ? -22.158 3.115 14.329 1.00 66.19 167 GLY A C 1
ATOM 1306 O O . GLY A 1 167 ? -22.801 2.128 14.696 1.00 66.19 167 GLY A O 1
ATOM 1307 N N . LYS A 1 168 ? -21.612 3.168 13.103 1.00 68.44 168 LYS A N 1
ATOM 1308 C CA . LYS A 1 168 ? -21.588 2.022 12.169 1.00 68.44 168 LYS A CA 1
ATOM 1309 C C . LYS A 1 168 ? -20.307 1.183 12.331 1.00 68.44 168 LYS A C 1
ATOM 1311 O O . LYS A 1 168 ? -19.467 1.466 13.176 1.00 68.44 168 LYS A O 1
ATOM 1316 N N . LYS A 1 169 ? -20.222 0.078 11.581 1.00 66.69 169 LYS A N 1
ATOM 1317 C CA . LYS A 1 169 ? -19.082 -0.859 11.566 1.00 66.69 169 LYS A CA 1
ATOM 1318 C C . LYS A 1 169 ? -18.204 -0.638 10.322 1.00 66.69 169 LYS A C 1
ATOM 1320 O O . LYS A 1 169 ? -18.745 -0.161 9.321 1.00 66.69 169 LYS A O 1
ATOM 1325 N N . PRO A 1 170 ? -16.941 -1.108 10.334 1.00 70.62 170 PRO A N 1
ATOM 1326 C CA . PRO A 1 170 ? -16.059 -1.090 9.171 1.00 70.62 170 PRO A CA 1
ATOM 1327 C C . PRO A 1 170 ? -16.692 -1.671 7.907 1.00 70.62 170 PRO A C 1
ATOM 1329 O O . PRO A 1 170 ? -17.258 -2.772 7.928 1.00 70.62 170 PRO A O 1
ATOM 1332 N N . LEU A 1 171 ? -16.530 -0.946 6.794 1.00 75.81 171 LEU A N 1
ATOM 1333 C CA . LEU A 1 171 ? -16.901 -1.407 5.451 1.00 75.81 171 LEU A CA 1
ATOM 1334 C C . LEU A 1 171 ? -16.030 -2.587 5.001 1.00 75.81 171 LEU A C 1
ATOM 1336 O O . LEU A 1 171 ? -16.479 -3.432 4.234 1.00 75.81 171 LEU A O 1
ATOM 1340 N N . LEU A 1 172 ? -14.801 -2.674 5.508 1.00 76.94 172 LEU A N 1
ATOM 1341 C CA . LEU A 1 172 ? -13.876 -3.779 5.295 1.00 76.94 172 LEU A CA 1
ATOM 1342 C C . LEU A 1 172 ? -13.601 -4.445 6.649 1.00 76.94 172 LEU A C 1
ATOM 1344 O O . LEU A 1 172 ? -13.065 -3.820 7.558 1.00 76.94 172 LEU A O 1
ATOM 1348 N N . THR A 1 173 ? -13.997 -5.711 6.809 1.00 71.44 173 THR A N 1
ATOM 1349 C CA . THR A 1 173 ? -13.758 -6.492 8.038 1.00 71.44 173 THR A CA 1
ATOM 1350 C C . THR A 1 173 ? -12.680 -7.560 7.802 1.00 71.44 173 THR A C 1
ATOM 1352 O O . THR A 1 173 ? -12.939 -8.549 7.111 1.00 71.44 173 THR A O 1
ATOM 1355 N N . GLY A 1 174 ? -11.501 -7.363 8.404 1.00 75.00 174 GLY A N 1
ATOM 1356 C CA . GLY A 1 174 ? -10.290 -8.193 8.282 1.00 75.00 174 GLY A CA 1
ATOM 1357 C C . GLY A 1 174 ? -9.035 -7.387 8.671 1.00 75.00 174 GLY A C 1
ATOM 1358 O O . GLY A 1 174 ? -9.172 -6.334 9.295 1.00 75.00 174 GLY A O 1
ATOM 1359 N N . ASP A 1 175 ? -7.838 -7.824 8.262 1.00 75.19 175 ASP A N 1
ATOM 1360 C CA . ASP A 1 175 ? -6.576 -7.075 8.444 1.00 75.19 175 ASP A CA 1
ATOM 1361 C C . ASP A 1 175 ? -6.181 -6.290 7.169 1.00 75.19 175 ASP A C 1
ATOM 1363 O O . ASP A 1 175 ? -5.643 -6.836 6.203 1.00 75.19 175 ASP A O 1
ATOM 1367 N N . ALA A 1 176 ? -6.563 -5.008 7.099 1.00 81.00 176 ALA A N 1
ATOM 1368 C CA . ALA A 1 176 ? -6.619 -4.252 5.831 1.00 81.00 176 ALA A CA 1
ATOM 1369 C C . ALA A 1 176 ? -5.247 -3.738 5.377 1.00 81.00 176 ALA A C 1
ATOM 1371 O O . ALA A 1 176 ? -5.121 -3.086 4.340 1.00 81.00 176 ALA A O 1
ATOM 1372 N N . ILE A 1 177 ? -4.234 -4.009 6.194 1.00 87.06 177 ILE A N 1
ATOM 1373 C CA . ILE A 1 177 ? -2.915 -3.414 6.176 1.00 87.06 177 ILE A CA 1
ATOM 1374 C C . ILE A 1 177 ? -1.900 -4.547 6.118 1.00 87.06 177 ILE A C 1
ATOM 1376 O O . ILE A 1 177 ? -1.916 -5.455 6.942 1.00 87.06 177 ILE A O 1
ATOM 1380 N N . PHE A 1 178 ? -0.979 -4.477 5.166 1.00 88.50 178 PHE A N 1
ATOM 1381 C CA . PHE A 1 178 ? 0.086 -5.466 5.028 1.00 88.50 178 PHE A CA 1
ATOM 1382 C C . PHE A 1 178 ? 1.385 -4.809 4.563 1.00 88.50 178 PHE A C 1
ATOM 1384 O O . PHE A 1 178 ? 1.443 -3.607 4.304 1.00 88.50 178 PHE A O 1
ATOM 1391 N N . ILE A 1 179 ? 2.458 -5.593 4.512 1.00 91.06 179 ILE A N 1
ATOM 1392 C CA . ILE A 1 179 ? 3.783 -5.153 4.073 1.00 91.06 179 ILE A CA 1
ATOM 1393 C C . ILE A 1 179 ? 4.227 -6.097 2.962 1.00 91.06 179 ILE A C 1
ATOM 1395 O O . ILE A 1 179 ? 4.155 -7.314 3.141 1.00 91.06 179 ILE A O 1
ATOM 1399 N N . LEU A 1 180 ? 4.679 -5.540 1.837 1.00 91.88 180 LEU A N 1
ATOM 1400 C CA . LEU A 1 180 ? 5.179 -6.336 0.716 1.00 91.88 180 LEU A CA 1
ATOM 1401 C C . LEU A 1 180 ? 6.462 -7.098 1.091 1.00 91.88 180 LEU A C 1
ATOM 1403 O O . LEU A 1 180 ? 7.321 -6.598 1.825 1.00 91.88 180 LEU A O 1
ATOM 1407 N N . LYS A 1 181 ? 6.620 -8.299 0.539 1.00 92.56 181 LYS A N 1
ATOM 1408 C CA . LYS A 1 181 ? 7.857 -9.084 0.571 1.00 92.56 181 LYS A CA 1
ATOM 1409 C C . LYS A 1 181 ? 8.349 -9.229 -0.862 1.00 92.56 181 LYS A C 1
ATOM 1411 O O . LYS A 1 181 ? 7.634 -9.740 -1.718 1.00 92.56 181 LYS A O 1
ATOM 1416 N N . ASP A 1 182 ? 9.548 -8.723 -1.133 1.00 92.00 182 ASP A N 1
ATOM 1417 C CA . ASP A 1 182 ? 10.167 -8.750 -2.463 1.00 92.00 182 ASP A CA 1
ATOM 1418 C C . ASP A 1 182 ? 9.205 -8.288 -3.579 1.00 92.00 182 ASP A C 1
ATOM 1420 O O . ASP A 1 182 ? 9.086 -8.899 -4.642 1.00 92.00 182 ASP A O 1
ATOM 1424 N N . GLY A 1 183 ? 8.502 -7.180 -3.317 1.00 91.06 183 GLY A N 1
ATOM 1425 C CA . GLY A 1 183 ? 7.623 -6.503 -4.273 1.00 91.06 183 GLY A CA 1
ATOM 1426 C C . GLY A 1 183 ? 6.178 -6.997 -4.310 1.00 91.06 183 GLY A C 1
ATOM 1427 O O . GLY A 1 183 ? 5.396 -6.431 -5.070 1.00 91.06 183 GLY A O 1
ATOM 1428 N N . LYS A 1 184 ? 5.791 -8.004 -3.517 1.00 93.31 184 LYS A N 1
ATOM 1429 C CA . LYS A 1 184 ? 4.426 -8.557 -3.532 1.00 93.31 184 LYS A CA 1
ATOM 1430 C C . LYS A 1 184 ? 3.977 -9.131 -2.189 1.00 93.31 184 LYS A C 1
ATOM 1432 O O . LYS A 1 184 ? 4.801 -9.392 -1.323 1.00 93.31 184 LYS A O 1
ATOM 1437 N N . GLU A 1 185 ? 2.677 -9.333 -2.001 1.00 92.06 185 GLU A N 1
ATOM 1438 C CA . GLU A 1 185 ? 2.135 -10.055 -0.842 1.00 92.06 185 GLU A CA 1
ATOM 1439 C C . GLU A 1 185 ? 0.807 -10.740 -1.188 1.00 92.06 185 GLU A C 1
ATOM 1441 O O . GLU A 1 185 ? 0.018 -10.231 -1.987 1.00 92.06 185 GLU A O 1
ATOM 1446 N N . TRP A 1 186 ? 0.546 -11.882 -0.549 1.00 85.19 186 TRP A N 1
ATOM 1447 C CA . TRP A 1 186 ? -0.747 -12.561 -0.599 1.00 85.19 186 TRP A CA 1
ATOM 1448 C C . TRP A 1 186 ? -1.667 -12.001 0.482 1.00 85.19 186 TRP A C 1
ATOM 1450 O O . TRP A 1 186 ? -1.461 -12.235 1.673 1.00 85.19 186 TRP A O 1
ATOM 1460 N N . TRP A 1 187 ? -2.694 -11.266 0.070 1.00 73.94 187 TRP A N 1
ATOM 1461 C CA . TRP A 1 187 ? -3.660 -10.658 0.974 1.00 73.94 187 TRP A CA 1
ATOM 1462 C C . TRP A 1 187 ? -4.789 -11.638 1.307 1.00 73.94 187 TRP A C 1
ATOM 1464 O O . TRP A 1 187 ? -5.405 -12.246 0.426 1.00 73.94 187 TRP A O 1
ATOM 1474 N N . VAL A 1 188 ? -5.049 -11.815 2.604 1.00 59.47 188 VAL A N 1
ATOM 1475 C CA . VAL A 1 188 ? -5.887 -12.905 3.114 1.00 59.47 188 VAL A CA 1
ATOM 1476 C C . VAL A 1 188 ? -7.260 -12.394 3.553 1.00 59.47 188 VAL A C 1
ATOM 1478 O O . VAL A 1 188 ? -7.433 -11.909 4.665 1.00 59.47 188 VAL A O 1
ATOM 1481 N N . MET A 1 189 ? -8.246 -12.635 2.686 1.00 58.91 189 MET A N 1
ATOM 1482 C CA . MET A 1 189 ? -9.665 -12.857 3.007 1.00 58.91 189 MET A CA 1
ATOM 1483 C C . MET A 1 189 ? -10.392 -11.765 3.810 1.00 58.91 189 MET A C 1
ATOM 1485 O O . MET A 1 189 ? -10.475 -11.803 5.038 1.00 58.91 189 MET A O 1
ATOM 1489 N N . PHE A 1 190 ? -11.068 -10.870 3.090 1.00 64.19 190 PHE A N 1
ATOM 1490 C CA . PHE A 1 190 ? -11.905 -9.814 3.664 1.00 64.1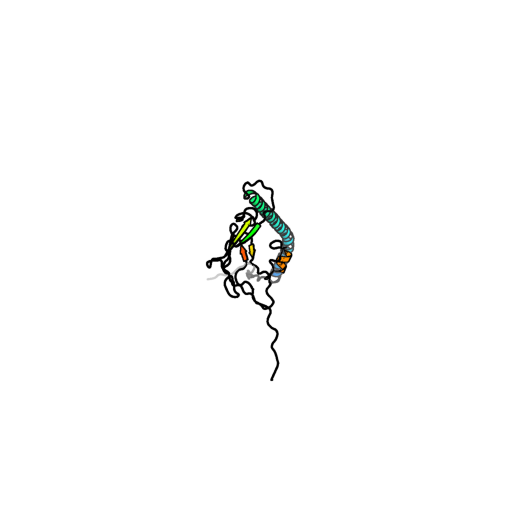9 190 PHE A CA 1
ATOM 1491 C C . PHE A 1 190 ? -13.391 -10.066 3.537 1.00 64.19 190 PHE A C 1
ATOM 1493 O O . PHE A 1 190 ? -13.826 -10.537 2.496 1.00 64.19 190 PHE A O 1
ATOM 1500 N N . HIS A 1 191 ? -14.181 -9.632 4.520 1.00 59.88 191 HIS A N 1
ATOM 1501 C CA . HIS A 1 191 ? -15.624 -9.467 4.328 1.00 59.88 191 HIS A CA 1
ATOM 1502 C C . HIS A 1 191 ? -15.939 -8.003 4.013 1.00 59.88 191 HIS A C 1
ATOM 1504 O O . HIS A 1 191 ? -15.701 -7.126 4.851 1.00 59.88 191 HIS A O 1
ATOM 1510 N N . LEU A 1 192 ? -16.495 -7.747 2.825 1.00 58.84 192 LEU A N 1
ATOM 1511 C CA . LEU A 1 192 ? -17.022 -6.431 2.459 1.00 58.84 192 LEU A CA 1
ATOM 1512 C C . LEU A 1 192 ? -18.368 -6.201 3.161 1.00 58.84 192 LEU A C 1
ATOM 1514 O O . LEU A 1 192 ? -19.177 -7.118 3.294 1.00 58.84 192 LEU A O 1
ATOM 1518 N N . ARG A 1 193 ? -18.647 -4.973 3.594 1.00 52.62 193 ARG A N 1
ATOM 1519 C CA . ARG A 1 193 ? -19.943 -4.545 4.130 1.00 52.62 193 ARG A CA 1
ATOM 1520 C C . ARG A 1 193 ? -20.319 -3.168 3.601 1.00 52.62 193 ARG A C 1
ATOM 1522 O O . ARG A 1 193 ? -20.119 -2.165 4.276 1.00 52.62 193 ARG A O 1
ATOM 1529 N N . ILE A 1 194 ? -20.947 -3.120 2.431 1.00 52.09 194 ILE A N 1
ATOM 1530 C CA . ILE A 1 194 ? -21.603 -1.899 1.960 1.00 52.09 194 ILE A CA 1
ATOM 1531 C C . ILE A 1 194 ? -22.862 -1.689 2.812 1.00 52.09 194 ILE A C 1
ATOM 1533 O O . ILE A 1 194 ? -23.866 -2.382 2.632 1.00 52.09 194 ILE A O 1
ATOM 1537 N N . THR A 1 195 ? -22.827 -0.739 3.753 1.00 45.00 195 THR A N 1
ATOM 1538 C CA . THR A 1 195 ? -24.056 -0.253 4.398 1.00 45.00 195 THR A CA 1
ATOM 1539 C C . THR A 1 195 ? -24.718 0.770 3.485 1.00 45.00 195 THR A C 1
ATOM 1541 O O . THR A 1 195 ? -24.421 1.963 3.576 1.00 45.00 195 THR A O 1
ATOM 1544 N N . GLN A 1 196 ? -25.605 0.297 2.611 1.00 37.91 196 GLN A N 1
ATOM 1545 C CA . GLN A 1 196 ? -26.426 1.151 1.755 1.00 37.91 196 GLN A CA 1
ATOM 1546 C C . GLN A 1 196 ? -27.133 2.233 2.595 1.00 37.91 196 GLN A C 1
ATOM 1548 O O . GLN A 1 196 ? -27.629 1.965 3.693 1.00 37.91 196 GLN A O 1
ATOM 1553 N N . ALA A 1 197 ? -27.157 3.465 2.093 1.00 40.72 197 ALA A N 1
ATOM 1554 C CA . ALA A 1 197 ? -27.862 4.589 2.700 1.00 40.72 197 ALA A CA 1
ATOM 1555 C C . ALA A 1 197 ? -28.739 5.228 1.620 1.00 40.72 197 ALA A C 1
ATOM 1557 O O . ALA A 1 197 ? -28.205 5.719 0.632 1.00 40.72 197 ALA A O 1
ATOM 1558 N N . GLY A 1 198 ? -30.068 5.189 1.776 1.00 40.66 198 GLY A N 1
ATOM 1559 C CA . GLY A 1 198 ? -30.960 5.727 0.740 1.00 40.66 198 GLY A CA 1
ATOM 1560 C C . GLY A 1 198 ? -32.459 5.417 0.825 1.00 40.66 198 GLY A C 1
ATOM 1561 O O . GLY A 1 198 ? -33.200 5.995 0.040 1.00 40.66 198 GLY A O 1
ATOM 1562 N N . GLN A 1 199 ? -32.942 4.559 1.738 1.00 32.41 199 GLN A N 1
ATOM 1563 C CA . GLN A 1 199 ? -34.387 4.308 1.910 1.00 32.41 199 GLN A CA 1
ATOM 1564 C C . GLN A 1 199 ? -34.814 4.166 3.386 1.00 32.41 199 GLN A C 1
ATOM 1566 O O . GLN A 1 199 ? -35.155 3.084 3.845 1.00 32.41 199 GLN A O 1
ATOM 1571 N N . GLU A 1 200 ? -34.854 5.288 4.112 1.00 36.06 200 GLU A N 1
ATOM 1572 C CA . GLU A 1 200 ? -35.659 5.448 5.343 1.00 36.06 200 GLU A CA 1
ATOM 1573 C C . GLU A 1 200 ? -36.455 6.768 5.301 1.00 36.06 200 GLU A C 1
ATOM 1575 O O . GLU A 1 200 ? -36.259 7.678 6.100 1.00 36.06 200 GLU A O 1
ATOM 1580 N N . ALA A 1 201 ? -37.335 6.875 4.301 1.00 30.02 201 ALA A N 1
ATOM 1581 C CA . ALA A 1 201 ? -38.410 7.863 4.142 1.00 30.02 201 ALA A CA 1
ATOM 1582 C C . ALA A 1 201 ? -39.230 7.435 2.900 1.00 30.02 201 ALA A C 1
ATOM 1584 O O . ALA A 1 201 ? -38.626 7.125 1.879 1.00 30.02 201 ALA 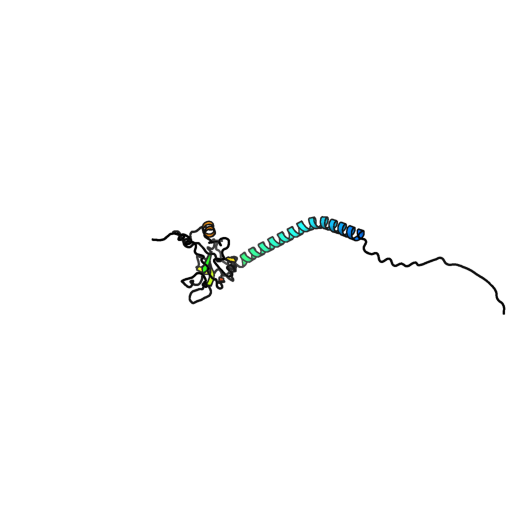A O 1
ATOM 1585 N N . VAL A 1 202 ? -40.565 7.354 2.875 1.00 33.28 202 VAL A N 1
ATOM 1586 C CA . VAL A 1 202 ? -41.610 7.631 3.880 1.00 33.28 202 VAL A CA 1
ATOM 1587 C C . VAL A 1 202 ? -42.689 6.545 3.762 1.00 33.28 202 VAL A C 1
ATOM 1589 O O . VAL A 1 202 ? -43.065 6.223 2.643 1.00 33.28 202 VAL A O 1
ATOM 1592 N N . HIS A 1 203 ? -43.244 6.053 4.877 1.00 30.88 203 HIS A N 1
ATOM 1593 C CA . HIS A 1 203 ? -44.642 5.579 4.944 1.00 30.88 203 HIS A CA 1
ATOM 1594 C C . HIS A 1 203 ? -45.127 5.477 6.405 1.00 30.88 203 HIS A C 1
ATOM 1596 O O . HIS A 1 203 ? -45.188 4.406 7.004 1.00 30.88 203 HIS A O 1
ATOM 1602 N N . SER A 1 204 ? -45.480 6.624 6.991 1.00 31.53 204 SER A N 1
ATOM 1603 C CA . SER A 1 204 ? -46.069 6.740 8.332 1.00 31.53 204 SER A CA 1
ATOM 1604 C C . SER A 1 204 ? -47.349 7.588 8.280 1.00 31.53 204 SER A C 1
ATOM 1606 O O . SER A 1 204 ? -47.302 8.813 8.198 1.00 31.53 204 SER A O 1
ATOM 1608 N N . GLY A 1 205 ? -48.507 6.915 8.321 1.00 30.48 205 GLY A N 1
ATOM 1609 C CA . GLY A 1 205 ? -49.824 7.512 8.039 1.00 30.48 205 GLY A CA 1
ATOM 1610 C C . GLY A 1 205 ? -50.036 7.775 6.537 1.00 30.48 205 GLY A C 1
ATOM 1611 O O . GLY A 1 205 ? -49.077 7.902 5.784 1.00 30.48 205 GLY A O 1
ATOM 1612 N N . TRP A 1 206 ? -51.253 7.839 5.998 1.00 29.14 206 TRP A N 1
ATOM 1613 C CA . TRP A 1 206 ? -52.614 7.600 6.522 1.00 29.14 206 TRP A CA 1
ATOM 1614 C C . TRP A 1 206 ? -53.321 6.689 5.478 1.00 29.14 206 TRP A C 1
ATOM 1616 O O . TRP A 1 206 ? -52.724 6.396 4.449 1.00 29.14 206 TRP A O 1
ATOM 1626 N N . GLY A 1 207 ? -54.542 6.170 5.600 1.00 27.97 207 GLY A N 1
ATOM 1627 C CA . GLY A 1 207 ? -55.681 6.357 6.503 1.00 27.97 207 GLY A CA 1
ATOM 1628 C C . GLY A 1 207 ? -56.861 5.539 5.933 1.00 27.97 207 GLY A C 1
ATOM 1629 O O . GLY A 1 207 ? -56.700 4.883 4.907 1.00 27.97 207 GLY A O 1
ATOM 1630 N N . LEU A 1 208 ? -58.029 5.536 6.582 1.00 31.45 208 LEU A N 1
ATOM 1631 C CA . LEU A 1 208 ? -59.193 4.753 6.124 1.00 31.45 208 LEU A CA 1
ATOM 1632 C C . LEU A 1 208 ? -59.847 5.337 4.856 1.00 31.45 208 LEU A C 1
ATOM 1634 O O . LEU A 1 208 ? -59.923 6.559 4.714 1.00 31.45 208 LEU A O 1
ATOM 1638 N N . GLY A 1 209 ? -60.376 4.451 4.004 1.00 34.16 209 GLY A N 1
ATOM 1639 C CA . GLY A 1 209 ? -61.150 4.750 2.792 1.00 34.16 209 GLY A CA 1
ATOM 1640 C C . GLY A 1 209 ? -61.743 3.482 2.195 1.00 34.16 209 GLY A C 1
ATOM 1641 O O . GLY A 1 209 ? -61.045 2.872 1.362 1.00 34.16 209 GLY A O 1
#

Organism: Sesamum radiatum (NCBI:txid300843)

InterPro domains:
  IPR012416 CALMODULIN-BINDING PROTEIN60 [PTHR31713] (15-184)
  IPR046831 Calmodulin binding protein-like, N-terminal domain [PF07887] (86-184)